Protein AF-A0A7S0KD54-F1 (afdb_monomer)

InterPro domains:
  IPR027417 P-loop containing nucleoside triphosphate hydrolase [G3DSA:3.40.50.300] (12-184)
  IPR027417 P-loop containing nucleoside triphosphate hydrolase [SSF52540] (40-184)

Radius of gyration: 51.42 Å; Cα contacts (8 Å, |Δi|>4): 110; chains: 1; bounding box: 99×52×124 Å

Organism: Micromonas pusilla (NCBI:txid38833)

Solvent-accessible surface area (backbone atoms only — not comparable to full-atom values): 10796 Å² total; per-residue (Å²): 134,86,78,78,85,78,74,83,56,61,66,65,69,54,58,78,68,64,80,83,82,59,85,89,54,58,65,76,77,76,63,56,93,43,74,69,56,44,55,51,50,51,50,55,50,50,53,52,50,51,52,52,48,51,53,51,65,72,55,63,74,67,72,63,56,58,58,52,48,53,58,48,53,52,53,49,50,56,50,51,52,54,48,53,54,49,52,49,53,52,49,53,52,49,55,54,47,52,53,52,50,51,52,51,49,54,54,49,48,54,52,49,52,54,49,49,71,44,31,26,56,45,30,18,65,75,50,38,39,97,91,40,77,76,18,24,48,41,50,68,42,68,75,32,88,88,49,56,89,82,40,60,75,49,66,36,53,24,54,72,89,51,73,85,46,58,57,87,79,48,54,73,69,56,44,51,54,54,53,52,26,72,76,105

Foldseek 3Di:
DDDDPPPPCPVVVVVVPPPDDCVPPPVLQVDDPDPVSNVVVVVVVVVVVVVVVVVVVVPPDPPVVVVVVVVVVVVVVVVVVVVVVVVVVVVVVVVVVVVVQVVVLVVVVVVVVVLQVQLQVLQQVLQADPVQNRFKGKGWDAPDPVRSVVGDIAIWIGGSVGDTDGLVPDDPVVNVSSVVSSVD

pLDDT: mean 83.43, std 13.92, range [37.53, 97.94]

Mean predicted aligned error: 14.93 Å

Sequence (184 aa):
MEVDAETTGGWRAAAFRVKLDYENLPDRLKNAPRPSDRERLDHELRDAVEEKAADLARLEPNMKAIEQYEGLKEKEAEQVEALEDSRRRTKEAAEAFDAIMQERESTFMAAFEHISGAIDRVYKELTSSRIHPMGGTAYLNLEDTQEPYNSGVRFSAMPPTKRFRDMDQLSGGEKTMAALALIF

Structure (mmCIF, N/CA/C/O backbone):
data_AF-A0A7S0KD54-F1
#
_entry.id   AF-A0A7S0KD54-F1
#
loop_
_atom_site.group_PDB
_atom_site.id
_atom_site.type_symbol
_atom_site.label_atom_id
_atom_site.label_alt_id
_atom_site.label_comp_id
_atom_site.label_asym_id
_atom_site.label_entity_id
_atom_site.label_seq_id
_atom_site.pdbx_PDB_ins_code
_atom_site.Cartn_x
_atom_site.Cartn_y
_atom_site.Cartn_z
_atom_site.occupancy
_atom_site.B_iso_or_equiv
_atom_site.auth_seq_id
_atom_site.auth_comp_id
_atom_site.auth_asym_id
_atom_site.auth_atom_id
_atom_site.pdbx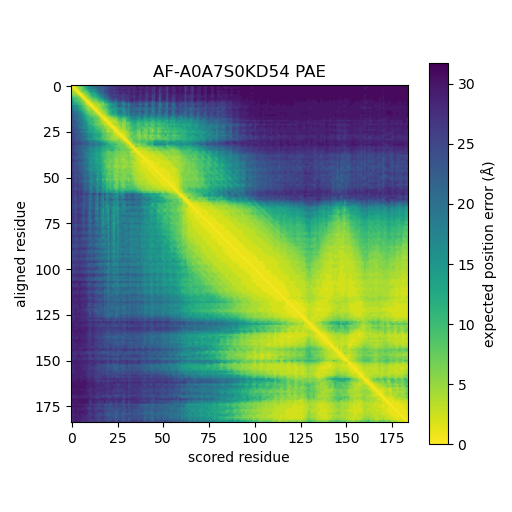_PDB_model_num
ATOM 1 N N . MET A 1 1 ? -52.066 36.479 57.900 1.00 40.34 1 MET A N 1
ATOM 2 C CA . MET A 1 1 ? -52.701 35.221 57.473 1.00 40.34 1 MET A CA 1
ATOM 3 C C . MET A 1 1 ? -52.874 34.413 58.743 1.00 40.34 1 MET A C 1
ATOM 5 O O . MET A 1 1 ? -51.915 33.817 59.214 1.00 40.34 1 MET A O 1
ATOM 9 N N . GLU A 1 2 ? -54.020 34.602 59.396 1.00 37.62 2 GLU A N 1
ATOM 10 C CA . GLU A 1 2 ? -54.401 33.861 60.601 1.00 37.62 2 GLU A CA 1
ATOM 11 C C . GLU A 1 2 ? -54.535 32.388 60.226 1.00 37.62 2 GLU A C 1
ATOM 13 O O . GLU A 1 2 ? -55.143 32.057 59.210 1.00 37.62 2 GLU A O 1
ATOM 18 N N . VAL A 1 3 ? -53.881 31.521 60.992 1.00 39.75 3 VAL A N 1
ATOM 19 C CA . VAL A 1 3 ? -53.948 30.077 60.786 1.00 39.75 3 VAL A CA 1
ATOM 20 C C . VAL A 1 3 ? -55.017 29.566 61.741 1.00 39.75 3 VAL A C 1
ATOM 22 O O . VAL A 1 3 ? -54.797 29.525 62.951 1.00 39.75 3 VAL A O 1
ATOM 25 N N . ASP A 1 4 ? -56.190 29.259 61.190 1.00 37.53 4 ASP A N 1
ATOM 26 C CA . ASP A 1 4 ? -57.347 28.742 61.916 1.00 37.53 4 ASP A CA 1
ATOM 27 C C . ASP A 1 4 ? -56.988 27.497 62.739 1.00 37.53 4 ASP A C 1
ATOM 29 O O . ASP A 1 4 ? -56.511 26.481 62.226 1.00 37.53 4 ASP A O 1
ATOM 33 N N . ALA A 1 5 ? -57.262 27.574 64.040 1.00 44.72 5 ALA A N 1
ATOM 34 C CA . ALA A 1 5 ? -56.961 26.549 65.035 1.00 44.72 5 ALA A CA 1
ATOM 35 C C . ALA A 1 5 ? -57.955 25.361 65.048 1.00 44.72 5 ALA A C 1
ATOM 37 O O . ALA A 1 5 ? -57.900 24.528 65.953 1.00 44.72 5 ALA A O 1
ATOM 38 N N . GLU A 1 6 ? -58.851 25.236 64.061 1.00 46.75 6 GLU A N 1
ATOM 39 C CA . GLU A 1 6 ? -59.958 24.258 64.081 1.00 46.75 6 GLU A CA 1
ATOM 40 C C . GLU A 1 6 ? -59.697 22.927 63.345 1.00 46.75 6 GLU A C 1
ATOM 42 O O . GLU A 1 6 ? -60.495 21.996 63.436 1.00 46.75 6 GLU A O 1
ATOM 47 N N . THR A 1 7 ? -58.563 22.747 62.663 1.00 45.59 7 THR A N 1
ATOM 48 C CA . THR A 1 7 ? -58.299 21.515 61.880 1.00 45.59 7 THR A CA 1
ATOM 49 C C . THR A 1 7 ? -57.660 20.361 62.666 1.00 45.59 7 THR A C 1
ATOM 51 O O . THR A 1 7 ? -57.445 19.275 62.125 1.00 45.59 7 THR A O 1
ATOM 54 N N . THR A 1 8 ? -57.402 20.518 63.966 1.00 45.69 8 THR A N 1
ATOM 55 C CA . THR A 1 8 ? -56.656 19.521 64.762 1.00 45.69 8 THR A CA 1
ATOM 56 C C . THR A 1 8 ? -57.475 18.305 65.235 1.00 45.69 8 THR A C 1
ATOM 58 O O . THR A 1 8 ? -56.893 17.363 65.779 1.00 45.69 8 THR A O 1
ATOM 61 N N . GLY A 1 9 ? -58.795 18.257 64.996 1.00 50.09 9 GLY A N 1
ATOM 62 C CA . GLY A 1 9 ? -59.684 17.187 65.491 1.00 50.09 9 GLY A CA 1
ATOM 63 C C . GLY A 1 9 ? -60.121 16.105 64.486 1.00 50.09 9 GLY A C 1
ATOM 64 O O . GLY A 1 9 ? -60.547 15.027 64.903 1.00 50.09 9 GLY A O 1
ATOM 65 N N . GLY A 1 10 ? -60.019 16.346 63.172 1.00 52.25 10 GLY A N 1
ATOM 66 C CA . GLY A 1 10 ? -60.649 15.493 62.146 1.00 52.25 10 GLY A CA 1
ATOM 67 C C . GLY A 1 10 ? -60.031 14.097 61.987 1.00 52.25 10 GLY A C 1
ATOM 68 O O . GLY A 1 10 ? -60.745 13.106 61.822 1.00 52.25 10 GLY A O 1
ATOM 69 N N . TRP A 1 11 ? -58.707 13.985 62.112 1.00 52.22 11 TRP A N 1
ATOM 70 C CA . TRP A 1 11 ? -58.000 12.704 61.986 1.00 52.22 11 TRP A CA 1
ATOM 71 C C . TRP A 1 11 ? -58.298 11.750 63.155 1.00 52.22 11 TRP A C 1
ATOM 73 O O . TRP A 1 11 ? -58.322 10.534 62.968 1.00 52.22 11 TRP A O 1
ATOM 83 N N . ARG A 1 12 ? -58.613 12.284 64.345 1.00 51.94 12 ARG A N 1
ATOM 84 C CA . ARG A 1 12 ? -59.005 11.477 65.513 1.00 51.94 12 ARG A CA 1
ATOM 85 C C . ARG A 1 12 ? -60.357 10.799 65.307 1.00 51.94 12 ARG A C 1
ATOM 87 O O . ARG A 1 12 ? -60.503 9.639 65.671 1.00 51.94 12 ARG A O 1
ATOM 94 N N . ALA A 1 13 ? -61.320 11.479 64.681 1.00 57.59 13 ALA A N 1
ATOM 95 C CA . ALA A 1 13 ? -62.631 10.904 64.368 1.00 57.59 13 ALA A CA 1
ATOM 96 C C . ALA A 1 13 ? -62.568 9.843 63.249 1.00 57.59 13 ALA A C 1
ATOM 98 O O . ALA A 1 13 ? -63.349 8.890 63.256 1.00 57.59 13 ALA A O 1
ATOM 99 N N . ALA A 1 14 ? -61.625 9.980 62.310 1.00 58.00 14 ALA A N 1
ATOM 100 C CA . ALA A 1 14 ? -61.395 9.009 61.238 1.00 58.00 14 ALA A CA 1
ATOM 101 C C . ALA A 1 14 ? -60.676 7.735 61.724 1.00 58.00 14 ALA A C 1
ATOM 103 O O . ALA A 1 14 ? -60.996 6.642 61.255 1.00 58.00 14 ALA A O 1
ATOM 104 N N . ALA A 1 15 ? -59.768 7.851 62.700 1.00 57.94 15 ALA A N 1
ATOM 105 C CA . ALA A 1 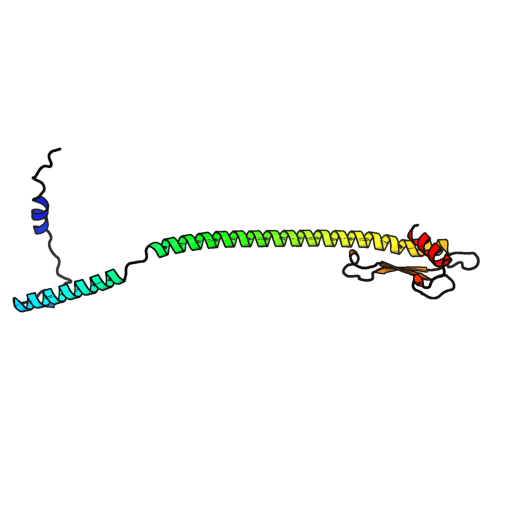15 ? -59.024 6.718 63.256 1.00 57.94 15 ALA A CA 1
ATOM 106 C C . ALA A 1 15 ? -59.935 5.629 63.860 1.00 57.94 15 ALA A C 1
ATOM 108 O O . ALA A 1 15 ? -59.651 4.443 63.724 1.00 57.94 15 ALA A O 1
ATOM 109 N N . PHE A 1 16 ? -61.078 6.008 64.445 1.00 56.88 16 PHE A N 1
ATOM 110 C CA . PHE A 1 16 ? -62.048 5.058 65.010 1.00 56.88 16 PHE A CA 1
ATOM 111 C C . PHE A 1 16 ? -62.876 4.284 63.964 1.00 56.88 16 PHE A C 1
ATOM 113 O O . PHE A 1 16 ? -63.600 3.363 64.337 1.00 56.88 16 PHE A O 1
ATOM 120 N N . ARG A 1 17 ? -62.795 4.620 62.664 1.00 59.88 17 ARG A N 1
ATOM 121 C CA . ARG A 1 17 ? -63.482 3.883 61.578 1.00 59.88 17 ARG A CA 1
ATOM 122 C C . ARG A 1 17 ? -62.601 2.863 60.859 1.00 59.88 17 ARG A C 1
ATOM 124 O O . ARG A 1 17 ? -63.098 2.161 59.980 1.00 59.88 17 ARG A O 1
ATOM 131 N N . VAL A 1 18 ? -61.320 2.760 61.207 1.00 68.44 18 VAL A N 1
ATOM 132 C CA . VAL A 1 18 ? -60.432 1.756 60.614 1.00 68.44 18 VAL A CA 1
ATOM 133 C C . VAL A 1 18 ? -60.760 0.400 61.234 1.00 68.44 18 VAL A C 1
ATOM 135 O O . VAL A 1 18 ? -60.402 0.114 62.375 1.00 68.44 18 VAL A O 1
ATOM 138 N N . LYS A 1 19 ? -61.480 -0.440 60.485 1.00 67.81 19 LYS A N 1
ATOM 139 C CA . LYS A 1 19 ? -61.713 -1.835 60.859 1.00 67.81 19 LYS A CA 1
ATOM 140 C C . LYS A 1 19 ? -60.420 -2.601 60.590 1.00 67.81 19 LYS A C 1
ATOM 142 O O . LYS A 1 19 ? -60.132 -2.950 59.451 1.00 67.81 19 LYS A O 1
ATOM 147 N N . LEU A 1 20 ? -59.616 -2.771 61.633 1.00 68.31 20 LEU A N 1
ATOM 148 C CA . LEU A 1 20 ? -58.362 -3.510 61.556 1.00 68.31 20 LEU A CA 1
ATOM 149 C C . LEU A 1 20 ? -58.681 -4.988 61.304 1.00 68.31 20 LEU A C 1
ATOM 151 O O . LEU A 1 20 ? -59.389 -5.621 62.089 1.00 68.31 20 LEU A O 1
ATOM 155 N N . ASP A 1 21 ? -58.212 -5.495 60.168 1.00 73.88 21 ASP A N 1
ATOM 156 C CA . ASP A 1 21 ? -58.333 -6.898 59.798 1.00 73.88 21 ASP A CA 1
ATOM 157 C C . ASP A 1 21 ? -57.163 -7.681 60.401 1.00 73.88 21 ASP A C 1
ATOM 159 O O . ASP A 1 21 ? -55.993 -7.391 60.144 1.00 73.88 21 ASP A O 1
ATOM 163 N N . TYR A 1 22 ? -57.495 -8.656 61.243 1.00 74.56 22 TYR A N 1
ATOM 164 C CA . TYR A 1 22 ? -56.534 -9.490 61.952 1.00 74.56 22 TYR A CA 1
ATOM 165 C C . TYR A 1 22 ? -56.524 -10.928 61.438 1.00 74.56 22 TYR A C 1
ATOM 167 O O . TYR A 1 22 ? -55.865 -11.763 62.051 1.00 74.56 22 TYR A O 1
ATOM 175 N N . GLU A 1 23 ? -57.229 -11.261 60.353 1.00 74.81 23 GLU A N 1
ATOM 176 C CA . GLU A 1 23 ? -57.351 -12.644 59.874 1.00 74.81 23 GLU A CA 1
ATOM 177 C C . GLU A 1 23 ? -55.980 -13.308 59.664 1.00 74.81 23 GLU A C 1
ATOM 179 O O . GLU A 1 23 ? -55.759 -14.414 60.162 1.00 74.81 23 GLU A O 1
ATOM 184 N N . ASN A 1 24 ? -55.010 -12.576 59.108 1.00 76.19 24 ASN A N 1
ATOM 185 C CA . ASN A 1 24 ? -53.638 -13.048 58.867 1.00 76.19 24 ASN A CA 1
ATOM 186 C C . ASN A 1 24 ? -52.674 -12.933 60.062 1.00 76.19 24 ASN A C 1
ATOM 188 O O . ASN A 1 24 ? -51.497 -13.277 59.938 1.00 76.19 24 ASN A O 1
ATOM 192 N N . LEU A 1 25 ? -53.125 -12.453 61.223 1.00 76.50 25 LEU A N 1
ATOM 193 C CA . LEU A 1 25 ? -52.265 -12.367 62.401 1.00 76.50 25 LEU A CA 1
ATOM 194 C C . LEU A 1 25 ? -52.096 -13.768 63.035 1.00 76.50 25 LEU A C 1
ATOM 196 O O . LEU A 1 25 ? -53.095 -14.462 63.241 1.00 76.50 25 LEU A O 1
ATOM 200 N N . PRO A 1 26 ? -50.873 -14.210 63.377 1.00 77.56 26 PRO A N 1
ATOM 201 C CA . PRO A 1 26 ? -50.657 -15.508 64.017 1.00 77.56 26 PRO A CA 1
ATOM 202 C C . PRO A 1 26 ? -51.450 -15.663 65.325 1.00 77.56 26 PRO A C 1
ATOM 204 O O . PRO A 1 26 ? -51.504 -14.734 66.129 1.00 77.56 26 PRO A O 1
ATOM 207 N N . ASP A 1 27 ? -52.000 -16.851 65.595 1.00 70.31 27 ASP A N 1
ATOM 208 C CA . ASP A 1 27 ? -52.893 -17.090 66.748 1.00 70.31 27 ASP A CA 1
ATOM 209 C C . ASP A 1 27 ? -52.259 -16.762 68.110 1.00 70.31 27 ASP A C 1
ATOM 211 O O . ASP A 1 27 ? -52.946 -16.321 69.033 1.00 70.31 27 ASP A O 1
ATOM 215 N N . ARG A 1 28 ? -50.929 -16.880 68.211 1.00 69.75 28 ARG A N 1
ATOM 216 C CA . ARG A 1 28 ? -50.125 -16.464 69.375 1.00 69.75 28 ARG A CA 1
ATOM 217 C C . ARG A 1 28 ? -50.227 -14.968 69.710 1.00 69.75 28 ARG A C 1
ATOM 219 O O . ARG A 1 28 ? -50.076 -14.594 70.865 1.00 69.75 28 ARG A O 1
ATOM 226 N N . LEU A 1 29 ? -50.476 -14.124 68.709 1.00 67.44 29 LEU A N 1
ATOM 227 C CA . LEU A 1 29 ? -50.605 -12.667 68.831 1.00 67.44 29 LEU A CA 1
ATOM 228 C C . LEU A 1 29 ? -52.064 -12.244 69.052 1.00 67.44 29 LEU A C 1
ATOM 230 O O . LEU A 1 29 ? -52.319 -11.199 69.644 1.00 67.44 29 LEU A O 1
ATOM 234 N N . LYS A 1 30 ? -53.022 -13.073 68.616 1.00 70.12 30 LYS A N 1
ATOM 235 C CA . LYS A 1 30 ? -54.462 -12.884 68.855 1.00 70.12 30 LYS A CA 1
ATOM 236 C C . LYS A 1 30 ? -54.865 -13.261 70.285 1.00 70.12 30 LYS A C 1
ATOM 238 O O . LYS A 1 30 ? -55.721 -12.612 70.879 1.00 70.12 30 LYS A O 1
ATOM 243 N N . ASN A 1 31 ? -54.228 -14.290 70.847 1.00 68.00 31 ASN A N 1
ATOM 244 C CA . ASN A 1 31 ? -54.610 -14.903 72.118 1.00 68.00 31 ASN A CA 1
ATOM 245 C C . ASN A 1 31 ? -53.498 -14.761 73.174 1.00 68.00 31 ASN A C 1
ATOM 247 O O . ASN A 1 31 ? -52.845 -15.739 73.530 1.00 68.00 31 ASN A O 1
ATOM 251 N N . ALA A 1 32 ? -53.297 -13.546 73.697 1.00 61.69 32 ALA A N 1
ATOM 252 C CA . ALA A 1 32 ? -52.414 -13.280 74.840 1.00 61.69 32 ALA A CA 1
ATOM 253 C C . ALA A 1 32 ? -53.252 -13.038 76.122 1.00 61.69 32 ALA A C 1
ATOM 255 O O . ALA A 1 32 ? -53.750 -11.921 76.334 1.00 61.69 32 ALA A O 1
ATOM 256 N N . PRO A 1 33 ? -53.461 -14.071 76.966 1.00 60.69 33 PRO A N 1
ATOM 257 C CA . PRO A 1 33 ? -54.448 -14.035 78.047 1.00 60.69 33 PRO A CA 1
ATOM 258 C C . PRO A 1 33 ? -53.996 -13.273 79.303 1.00 60.69 33 PRO A C 1
ATOM 260 O O . PRO A 1 33 ? -54.852 -12.848 80.076 1.00 60.69 33 PRO A O 1
ATOM 263 N N . ARG A 1 34 ? -52.688 -13.072 79.529 1.00 70.56 34 ARG A N 1
ATOM 264 C CA . ARG A 1 34 ? -52.162 -12.384 80.725 1.00 70.56 34 ARG A CA 1
ATOM 265 C C . ARG A 1 34 ? -51.430 -11.082 80.373 1.00 70.56 34 ARG A C 1
ATOM 267 O O . ARG A 1 34 ? -50.775 -11.034 79.333 1.00 70.56 34 ARG A O 1
ATOM 274 N N . PRO A 1 35 ? -51.479 -10.047 81.238 1.00 71.50 35 PRO A N 1
ATOM 275 C CA . PRO A 1 35 ? -50.769 -8.782 81.015 1.00 71.50 35 PRO A CA 1
ATOM 276 C C . PRO A 1 35 ? -49.258 -8.952 80.795 1.00 71.50 35 PRO A C 1
ATOM 278 O O . PRO A 1 35 ? -48.707 -8.340 79.889 1.00 71.50 35 PRO A O 1
ATOM 281 N N . SER A 1 36 ? -48.618 -9.859 81.540 1.00 71.50 36 SER A N 1
ATOM 282 C CA . SER A 1 36 ? -47.190 -10.188 81.404 1.00 71.50 36 SER A CA 1
ATOM 283 C C . SER A 1 36 ? -46.834 -10.826 80.057 1.00 71.50 36 SER A C 1
ATOM 285 O O . SER A 1 36 ? -45.756 -10.595 79.520 1.00 71.50 36 SER A O 1
ATOM 287 N N . ASP A 1 37 ? -47.745 -11.629 79.495 1.00 73.38 37 ASP A N 1
ATOM 288 C CA . ASP A 1 37 ? -47.536 -12.300 78.208 1.00 73.38 37 ASP A CA 1
ATOM 289 C C . ASP A 1 37 ? -47.621 -11.287 77.052 1.00 73.38 37 ASP A C 1
ATOM 291 O O . ASP A 1 37 ? -46.915 -11.435 76.058 1.00 73.38 37 ASP A O 1
ATOM 295 N N . ARG A 1 38 ? -48.432 -10.226 77.203 1.00 74.69 38 ARG A N 1
ATOM 296 C CA . ARG A 1 38 ? -48.517 -9.107 76.246 1.00 74.69 38 ARG A CA 1
ATOM 297 C C . ARG A 1 38 ? -47.265 -8.242 76.265 1.00 74.69 38 ARG A C 1
ATOM 299 O O . ARG A 1 38 ? -46.791 -7.855 75.207 1.00 74.69 38 ARG A O 1
ATOM 306 N N . GLU A 1 39 ? -46.735 -7.967 77.451 1.00 79.06 39 GLU A N 1
ATOM 307 C CA . GLU A 1 39 ? -45.535 -7.148 77.634 1.00 79.06 39 GLU A CA 1
ATOM 308 C C . GLU A 1 39 ? -44.289 -7.836 77.055 1.00 79.06 39 GLU A C 1
ATOM 310 O O . GLU A 1 39 ? -43.479 -7.202 76.383 1.00 79.06 39 GLU A O 1
ATOM 315 N N . ARG A 1 40 ? -44.189 -9.165 77.204 1.00 80.88 40 ARG A N 1
ATOM 316 C CA . ARG A 1 40 ? -43.133 -9.961 76.562 1.00 80.88 40 ARG A CA 1
ATOM 317 C C . ARG A 1 40 ? -43.257 -9.975 75.036 1.00 80.88 40 ARG A C 1
ATOM 319 O O . ARG A 1 40 ? -42.259 -9.806 74.348 1.00 80.88 40 ARG A O 1
ATOM 326 N N . LEU A 1 41 ? -44.473 -10.147 74.511 1.00 82.25 41 LEU A N 1
ATOM 327 C CA . LEU A 1 41 ? -44.725 -10.128 73.066 1.00 82.25 41 LEU A CA 1
ATOM 328 C C . LEU A 1 41 ? -44.410 -8.760 72.444 1.00 82.25 41 LEU A C 1
ATOM 330 O O . LEU A 1 41 ? -43.877 -8.692 71.343 1.00 82.25 41 LEU A O 1
ATOM 334 N N . ASP A 1 42 ? -44.750 -7.679 73.146 1.00 83.06 42 ASP A N 1
ATOM 335 C CA . ASP A 1 42 ? -44.443 -6.310 72.729 1.00 83.06 42 ASP A CA 1
ATOM 336 C C . ASP A 1 42 ? -42.928 -6.080 72.671 1.00 83.06 42 ASP A C 1
ATOM 338 O O . ASP A 1 42 ? -42.435 -5.529 71.690 1.00 83.06 42 ASP A O 1
ATOM 342 N N . HIS A 1 43 ? -42.177 -6.581 73.657 1.00 85.81 43 HIS A N 1
ATOM 343 C CA . HIS A 1 43 ? -40.714 -6.537 73.636 1.00 85.81 43 HIS A CA 1
ATOM 344 C C . HIS A 1 43 ? -40.131 -7.327 72.454 1.00 85.81 43 HIS A C 1
ATOM 346 O O . HIS A 1 43 ? -39.340 -6.786 71.692 1.00 85.81 43 HIS A O 1
ATOM 352 N N . GLU A 1 44 ? -40.580 -8.568 72.236 1.00 86.94 44 GLU A N 1
ATOM 353 C CA . GLU A 1 44 ? -40.129 -9.407 71.112 1.00 86.94 44 GLU A CA 1
ATOM 354 C C . GLU A 1 44 ? -40.401 -8.754 69.745 1.00 86.94 44 GLU A C 1
ATOM 356 O O . GLU A 1 44 ? -39.577 -8.828 68.834 1.00 86.94 44 GLU A O 1
ATOM 361 N N . LEU A 1 45 ? -41.561 -8.109 69.580 1.00 86.62 45 LEU A N 1
ATOM 362 C CA . LEU A 1 45 ? -41.904 -7.406 68.343 1.00 86.62 45 LEU A CA 1
ATOM 363 C C . LEU A 1 45 ? -41.071 -6.141 68.152 1.00 86.62 45 LEU A C 1
ATOM 365 O O . LEU A 1 45 ? -40.679 -5.852 67.023 1.00 86.62 45 LEU A O 1
ATOM 369 N N . ARG A 1 46 ? -40.798 -5.392 69.224 1.00 88.00 46 ARG A N 1
ATOM 370 C CA . ARG A 1 46 ? -39.926 -4.213 69.165 1.00 88.00 46 ARG A CA 1
ATOM 371 C C . ARG A 1 46 ? -38.504 -4.602 68.787 1.00 88.00 46 ARG A C 1
ATOM 373 O O . ARG A 1 46 ? -37.966 -3.994 67.869 1.00 88.00 46 ARG A O 1
ATOM 380 N N . ASP A 1 47 ? -37.967 -5.655 69.396 1.00 91.31 47 ASP A N 1
ATOM 381 C CA . ASP A 1 47 ? -36.639 -6.180 69.069 1.00 91.31 47 ASP A CA 1
ATOM 382 C C . ASP A 1 47 ? -36.571 -6.624 67.600 1.00 91.31 47 ASP A C 1
ATOM 384 O O . ASP A 1 47 ? -35.638 -6.276 66.882 1.00 91.31 47 ASP A O 1
ATOM 388 N N . ALA A 1 48 ? -37.594 -7.335 67.110 1.00 89.31 48 ALA A N 1
ATOM 389 C CA . ALA A 1 48 ? -37.655 -7.766 65.713 1.00 89.31 48 ALA A CA 1
ATOM 390 C C . ALA A 1 48 ? -37.778 -6.587 64.731 1.00 89.31 48 ALA A C 1
ATOM 392 O O . ALA A 1 48 ? -37.218 -6.627 63.634 1.00 89.31 48 ALA A O 1
ATOM 393 N N . VAL A 1 49 ? -38.513 -5.534 65.099 1.00 91.06 49 VAL A N 1
ATOM 394 C CA . VAL A 1 49 ? -38.606 -4.302 64.304 1.00 91.06 49 VAL A CA 1
ATOM 395 C C . VAL A 1 49 ? -37.264 -3.577 64.281 1.00 91.06 49 VAL A C 1
ATOM 397 O O . VAL A 1 49 ? -36.859 -3.108 63.221 1.00 91.06 49 VAL A O 1
ATOM 400 N N . GLU A 1 50 ? -36.561 -3.515 65.409 1.00 91.06 50 GLU A N 1
ATOM 401 C CA . GLU A 1 50 ? -35.246 -2.883 65.516 1.00 91.06 50 GLU A CA 1
ATOM 402 C C . GLU A 1 50 ? -34.178 -3.657 64.729 1.00 91.06 50 GLU A C 1
ATOM 404 O O . GLU A 1 50 ? -33.416 -3.055 63.975 1.00 91.06 50 GLU A O 1
ATOM 409 N N . GLU A 1 51 ? -34.195 -4.992 64.788 1.00 91.75 51 GLU A N 1
ATOM 410 C CA . GLU A 1 51 ? -33.344 -5.863 63.970 1.00 91.75 51 GLU A CA 1
ATOM 411 C C . GLU A 1 51 ? -33.597 -5.642 62.473 1.00 91.75 51 GLU A C 1
ATOM 413 O O . GLU A 1 51 ? -32.664 -5.423 61.700 1.00 91.75 51 GLU A O 1
ATOM 418 N N . LYS A 1 52 ? -34.865 -5.638 62.043 1.00 88.00 52 LYS A N 1
ATOM 419 C CA . LYS A 1 52 ? -35.214 -5.422 60.631 1.00 88.00 52 LYS A CA 1
ATOM 420 C C . LYS A 1 52 ? -34.901 -4.000 60.174 1.00 88.00 52 LYS A C 1
ATOM 422 O O . LYS A 1 52 ? -34.487 -3.820 59.032 1.00 88.00 52 LYS A O 1
ATOM 427 N N . ALA A 1 53 ? -35.055 -3.001 61.042 1.00 85.88 53 ALA A N 1
ATOM 428 C CA . ALA A 1 53 ? -34.649 -1.629 60.761 1.00 85.88 53 ALA A CA 1
ATOM 429 C C . ALA A 1 53 ? -33.123 -1.512 60.614 1.00 85.88 53 ALA A C 1
ATOM 431 O O . ALA A 1 53 ? -32.656 -0.827 59.706 1.00 85.88 53 ALA A O 1
ATOM 432 N N . ALA A 1 54 ? -32.349 -2.221 61.442 1.00 86.00 54 ALA A N 1
ATOM 433 C CA . ALA A 1 54 ? -30.895 -2.293 61.328 1.00 86.00 54 ALA A CA 1
ATOM 434 C C . ALA A 1 54 ? -30.449 -3.015 60.044 1.00 86.00 54 ALA A C 1
ATOM 436 O O . ALA A 1 54 ? -29.537 -2.543 59.362 1.00 86.00 54 ALA A O 1
ATOM 437 N N . ASP A 1 55 ? -31.122 -4.108 59.669 1.00 84.81 55 ASP A N 1
ATOM 438 C CA . ASP A 1 55 ? -30.896 -4.808 58.399 1.00 84.81 55 ASP A CA 1
ATOM 439 C C . ASP A 1 55 ? -31.157 -3.883 57.200 1.00 84.81 55 ASP A C 1
ATOM 441 O O . ASP A 1 55 ? -30.334 -3.807 56.289 1.00 84.81 55 ASP A O 1
ATOM 445 N N . LEU A 1 56 ? -32.271 -3.141 57.211 1.00 79.69 56 LEU A N 1
ATOM 446 C CA . LEU A 1 56 ? -32.628 -2.169 56.170 1.00 79.69 56 LEU A CA 1
ATOM 447 C C . LEU A 1 56 ? -31.645 -0.997 56.097 1.00 79.69 56 LEU A C 1
ATOM 449 O O . LEU A 1 56 ? -31.255 -0.610 54.999 1.00 79.69 56 LEU A O 1
ATOM 453 N N . ALA A 1 57 ? -31.212 -0.464 57.242 1.00 75.38 57 ALA A N 1
ATOM 454 C CA . ALA A 1 57 ? -30.206 0.595 57.302 1.00 75.38 57 ALA A CA 1
ATOM 455 C C . ALA A 1 57 ? -28.850 0.124 56.753 1.00 75.38 57 ALA A C 1
ATOM 457 O O . ALA A 1 57 ? -28.137 0.878 56.098 1.00 75.38 57 ALA A O 1
ATOM 458 N N . ARG A 1 58 ? -28.504 -1.151 56.964 1.00 76.75 58 ARG A N 1
ATOM 459 C CA . ARG A 1 58 ? -27.304 -1.771 56.390 1.00 76.75 58 ARG A CA 1
ATOM 460 C C . ARG A 1 58 ? -27.425 -2.018 54.881 1.00 76.75 58 ARG A C 1
ATOM 462 O O . ARG A 1 58 ? -26.408 -2.090 54.194 1.00 76.75 58 ARG A O 1
ATOM 469 N N . LEU A 1 59 ? -28.648 -2.165 54.378 1.00 74.00 59 LEU A N 1
ATOM 470 C CA . LEU A 1 59 ? -28.970 -2.423 52.976 1.00 74.00 59 LEU A CA 1
ATOM 471 C C . LEU A 1 59 ? -29.196 -1.154 52.148 1.00 74.00 59 LEU A C 1
ATOM 473 O O . LEU A 1 59 ? -29.695 -1.295 51.033 1.00 74.00 59 LEU A O 1
ATOM 477 N N . GLU A 1 60 ? -28.833 0.038 52.653 1.00 67.69 60 GLU A N 1
ATOM 478 C CA . GLU A 1 60 ? -28.962 1.316 51.935 1.00 67.69 60 GLU A CA 1
ATOM 479 C C . GLU A 1 60 ? -28.613 1.145 50.444 1.00 67.69 60 GLU A C 1
ATOM 481 O O . GLU A 1 60 ? -27.441 0.954 50.092 1.00 67.69 60 GLU A O 1
ATOM 486 N N . PRO A 1 61 ? -29.622 1.152 49.547 1.00 68.56 61 PRO A N 1
ATOM 487 C CA . PRO A 1 61 ? -29.383 0.926 48.136 1.00 68.56 61 PRO A CA 1
ATOM 488 C C . PRO A 1 61 ? -28.462 2.025 47.622 1.00 68.56 61 PRO A C 1
ATOM 490 O O . PRO A 1 61 ? -28.751 3.212 47.784 1.00 68.56 61 PRO A O 1
ATOM 493 N N . ASN A 1 62 ? -27.349 1.649 46.991 1.00 73.31 62 ASN A N 1
ATOM 494 C CA . ASN A 1 62 ? -26.461 2.624 46.373 1.00 73.31 62 ASN A CA 1
ATOM 495 C C . ASN A 1 62 ? -27.134 3.190 45.115 1.00 73.31 62 ASN A C 1
ATOM 497 O O . ASN A 1 62 ? -26.887 2.734 44.001 1.00 73.31 62 ASN A O 1
ATOM 501 N N . MET A 1 63 ? -27.986 4.197 45.297 1.00 72.25 63 MET A N 1
ATOM 502 C CA . MET A 1 63 ? -28.727 4.865 44.224 1.00 72.25 63 MET A CA 1
ATOM 503 C C . MET A 1 63 ? -27.801 5.460 43.148 1.00 72.25 63 MET A C 1
ATOM 505 O O . MET A 1 63 ? -28.205 5.591 41.999 1.00 72.25 63 MET A O 1
ATOM 509 N N . LYS A 1 64 ? -26.530 5.736 43.484 1.00 78.31 64 LYS A N 1
ATOM 510 C CA . LYS A 1 64 ? -25.513 6.226 42.538 1.00 78.31 64 LYS A CA 1
ATOM 511 C C . LYS A 1 64 ? -24.957 5.134 41.624 1.00 78.31 64 LYS A C 1
ATOM 513 O O . LYS A 1 64 ? -24.334 5.455 40.620 1.00 78.31 64 LYS A O 1
ATOM 518 N N . ALA A 1 65 ? -25.148 3.855 41.952 1.00 82.31 65 ALA A N 1
ATOM 519 C CA . ALA A 1 65 ? -24.648 2.751 41.134 1.00 82.31 65 ALA A CA 1
ATOM 520 C C . ALA A 1 65 ? -25.340 2.694 39.763 1.00 82.31 65 ALA A C 1
ATOM 522 O O . ALA A 1 65 ? -24.702 2.355 38.770 1.00 82.31 65 ALA A O 1
ATOM 523 N N . ILE A 1 66 ? -26.623 3.064 39.704 1.00 85.19 66 ILE A N 1
ATOM 524 C CA . ILE A 1 66 ? -27.397 3.102 38.457 1.00 85.19 66 ILE A CA 1
ATOM 525 C C . ILE A 1 66 ? -26.891 4.241 37.564 1.00 85.19 66 ILE A C 1
ATOM 527 O O . ILE A 1 66 ? -26.532 3.994 36.418 1.00 85.19 66 ILE A O 1
ATOM 531 N N . GLU A 1 67 ? -26.755 5.451 38.112 1.00 85.94 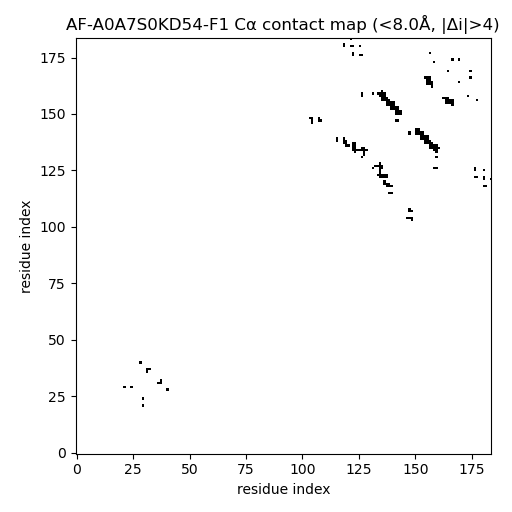67 GLU A N 1
ATOM 532 C CA . GLU A 1 67 ? -26.215 6.611 37.383 1.00 85.94 67 GLU A CA 1
ATOM 533 C C . GLU A 1 67 ? -24.781 6.359 36.883 1.00 85.94 67 GLU A C 1
ATOM 535 O O . GLU A 1 67 ? -24.431 6.691 35.751 1.00 85.94 67 GLU A O 1
ATOM 540 N N . GLN A 1 68 ? -23.937 5.724 37.707 1.00 87.56 68 GLN A N 1
ATOM 541 C CA . GLN A 1 68 ? -22.575 5.346 37.317 1.00 87.56 68 GLN A CA 1
ATOM 542 C C . GLN A 1 68 ? -22.558 4.319 36.184 1.00 87.56 68 GLN A C 1
ATOM 544 O O . GLN A 1 68 ? -21.717 4.415 35.290 1.00 87.56 68 GLN A O 1
ATOM 549 N N . TYR A 1 69 ? -23.467 3.343 36.217 1.00 90.44 69 TYR A N 1
ATOM 550 C CA . TYR A 1 69 ? -23.595 2.347 35.161 1.00 90.44 69 TYR A CA 1
ATOM 551 C C . TYR A 1 69 ? -24.055 2.978 33.844 1.00 90.44 69 TYR A C 1
ATOM 553 O O . TYR A 1 69 ? -23.474 2.693 32.799 1.00 90.44 69 TYR A O 1
ATOM 561 N N . GLU A 1 70 ? -25.046 3.870 33.886 1.00 91.06 70 GLU A N 1
ATOM 562 C CA . GLU A 1 70 ? -25.517 4.590 32.700 1.00 91.06 70 GLU A CA 1
ATOM 563 C C . GLU A 1 70 ? -24.405 5.445 32.081 1.00 91.06 70 GLU A C 1
ATOM 565 O O . GLU A 1 70 ? -24.154 5.338 30.881 1.00 91.06 70 GLU A O 1
ATOM 570 N N . GLY A 1 71 ? -23.658 6.195 32.898 1.00 92.56 71 GLY A N 1
ATOM 571 C CA . GLY A 1 71 ? -22.524 6.984 32.413 1.00 92.56 71 GLY A CA 1
ATOM 572 C C . GLY A 1 71 ? -21.361 6.135 31.883 1.00 92.56 71 GLY A C 1
ATOM 573 O O . GLY A 1 71 ? -20.642 6.561 30.980 1.00 92.56 71 GLY A O 1
ATOM 574 N N . LEU A 1 72 ? -21.152 4.927 32.418 1.00 94.44 72 LEU A N 1
ATOM 575 C CA . LEU A 1 72 ? -20.164 3.992 31.873 1.00 94.44 72 LEU A CA 1
ATOM 576 C C . LEU A 1 72 ? -20.616 3.434 30.521 1.00 94.44 72 LEU A C 1
ATOM 578 O O . LEU A 1 72 ? -19.808 3.355 29.601 1.00 94.44 72 LEU A O 1
ATOM 582 N N . LYS A 1 73 ? -21.901 3.094 30.395 1.00 95.88 73 LYS A N 1
ATOM 583 C CA . LYS A 1 73 ? -22.497 2.574 29.163 1.00 95.88 73 LYS A CA 1
ATOM 584 C C . LYS A 1 73 ? -22.452 3.596 28.025 1.00 95.88 73 LYS A C 1
ATOM 586 O O . LYS A 1 73 ? -22.183 3.223 26.888 1.00 95.88 73 LYS A O 1
ATOM 591 N N . GLU A 1 74 ? -22.694 4.871 28.319 1.00 95.75 74 GLU A N 1
ATOM 592 C CA . GLU A 1 74 ? -22.571 5.952 27.332 1.00 95.75 74 GLU A CA 1
ATOM 593 C C . GLU A 1 74 ? -21.127 6.083 26.830 1.00 95.75 74 GLU A C 1
ATOM 595 O O . GLU A 1 74 ? -20.884 6.045 25.626 1.00 95.75 74 GLU A O 1
ATOM 600 N N . LYS A 1 75 ? -20.150 6.100 27.745 1.00 95.75 75 LYS A N 1
ATOM 601 C CA . LYS A 1 75 ? -18.723 6.117 27.382 1.00 95.75 75 LYS A CA 1
ATOM 602 C C . LYS A 1 75 ? -18.295 4.887 26.590 1.00 95.75 75 LYS A C 1
ATOM 604 O O . LYS A 1 75 ? -17.459 4.996 25.698 1.00 95.75 75 LYS A O 1
ATOM 609 N N . GLU A 1 76 ? -18.823 3.714 26.928 1.00 96.56 76 GLU A N 1
ATOM 610 C CA . GLU A 1 76 ? -18.568 2.489 26.172 1.00 96.56 76 GLU A CA 1
ATOM 611 C C . GLU A 1 76 ? -19.087 2.625 24.737 1.00 96.56 76 GLU A C 1
ATOM 613 O O . GLU A 1 76 ? -18.352 2.323 23.799 1.00 96.56 76 GLU A O 1
ATOM 618 N N . ALA A 1 77 ? -20.304 3.146 24.556 1.00 96.56 77 ALA A N 1
ATOM 619 C CA . ALA A 1 77 ? -20.876 3.383 23.234 1.00 96.56 77 ALA A CA 1
ATOM 620 C C . ALA A 1 77 ? -20.029 4.366 22.406 1.00 96.56 77 ALA A C 1
ATOM 622 O O . ALA A 1 77 ? -19.686 4.051 21.267 1.00 96.56 77 ALA A O 1
ATOM 623 N N . GLU A 1 78 ? -19.610 5.492 22.994 1.00 96.69 78 GLU A N 1
ATOM 624 C CA . GLU A 1 78 ? -18.715 6.460 22.339 1.00 96.69 78 GLU A CA 1
ATOM 625 C C . GLU A 1 78 ? -17.380 5.822 21.919 1.00 96.69 78 GLU A C 1
ATOM 627 O O . GLU A 1 78 ? -16.873 6.063 20.821 1.00 96.69 78 GLU A O 1
ATOM 632 N N . GLN A 1 79 ? -16.789 4.984 22.779 1.00 96.75 79 GLN A N 1
ATOM 633 C CA . GLN A 1 79 ? -15.528 4.311 22.463 1.00 96.75 79 GLN A CA 1
ATOM 634 C C . GLN A 1 79 ? -15.677 3.253 21.372 1.00 96.75 79 GLN A C 1
ATOM 636 O O . GLN A 1 79 ? -14.776 3.109 20.542 1.00 96.75 79 GLN A O 1
ATOM 641 N N . VAL A 1 80 ? -16.791 2.519 21.358 1.00 97.31 80 VAL A N 1
ATOM 642 C CA . VAL A 1 80 ? -17.091 1.545 20.305 1.00 97.31 80 VAL A CA 1
ATOM 643 C C . VAL A 1 80 ? -17.253 2.255 18.964 1.00 97.31 80 VAL A C 1
ATOM 645 O O . VAL A 1 80 ? -16.607 1.852 17.999 1.00 97.31 80 VAL A O 1
ATOM 648 N N . GLU A 1 81 ? -18.015 3.347 18.914 1.00 97.44 81 GLU A N 1
ATOM 649 C CA . GLU A 1 81 ? -18.187 4.146 17.696 1.00 97.44 81 GLU A CA 1
ATOM 650 C C . GLU A 1 81 ? -16.843 4.694 17.189 1.00 97.44 81 GLU A C 1
ATOM 652 O O . GLU A 1 81 ? -16.476 4.499 16.028 1.00 97.44 81 GLU A O 1
ATOM 657 N N . ALA A 1 82 ? -16.030 5.278 18.076 1.00 97.00 82 ALA A N 1
ATOM 658 C CA . ALA A 1 82 ? -14.703 5.775 17.717 1.00 97.00 82 ALA A CA 1
ATOM 659 C C . ALA A 1 82 ? -13.769 4.663 17.195 1.00 97.00 82 ALA A C 1
ATOM 661 O O . ALA A 1 82 ? -12.960 4.889 16.284 1.00 97.00 82 ALA A O 1
ATOM 662 N N . LEU A 1 83 ? -13.868 3.453 17.756 1.00 97.62 83 LEU A N 1
ATOM 663 C CA . LEU A 1 83 ? -13.105 2.289 17.309 1.00 97.62 83 LEU A CA 1
ATOM 664 C C . LEU A 1 83 ? -13.561 1.817 15.925 1.00 97.62 83 LEU A C 1
ATOM 666 O O . LEU A 1 83 ? -12.715 1.505 15.082 1.00 97.62 83 LEU A O 1
ATOM 670 N N . GLU A 1 84 ? -14.867 1.759 15.678 1.00 97.38 84 GLU A N 1
ATOM 671 C CA . GLU A 1 84 ? -15.430 1.397 14.376 1.00 97.38 84 GLU A CA 1
ATOM 672 C C . GLU A 1 84 ? -15.028 2.400 13.292 1.00 97.38 84 GLU A C 1
ATOM 674 O O . GLU A 1 84 ? -14.577 2.002 12.215 1.00 97.38 84 GLU A O 1
ATOM 679 N N . ASP A 1 85 ? -15.067 3.693 13.604 1.00 97.62 85 ASP A N 1
ATOM 680 C CA . ASP A 1 85 ? -14.605 4.761 12.721 1.00 97.62 85 ASP A CA 1
ATOM 681 C C . ASP A 1 85 ? -13.108 4.682 12.422 1.00 97.62 85 ASP A C 1
ATOM 683 O O . ASP A 1 85 ? -12.670 4.943 11.298 1.00 97.62 85 ASP A O 1
ATOM 687 N N . SER A 1 86 ? -12.298 4.335 13.423 1.00 97.50 86 SER A N 1
ATOM 688 C CA . SER A 1 86 ? -10.864 4.108 13.238 1.00 97.50 86 SER A CA 1
ATOM 689 C C . SER A 1 86 ? -10.614 2.912 12.316 1.00 97.50 86 SER A C 1
ATOM 691 O O . SER A 1 86 ? -9.883 3.026 11.332 1.00 97.50 86 SER A O 1
ATOM 693 N N . ARG A 1 87 ? -11.302 1.788 12.559 1.00 97.19 87 ARG A N 1
ATOM 694 C CA . ARG A 1 87 ? -11.211 0.581 11.723 1.00 97.19 87 ARG A CA 1
ATOM 695 C C . ARG A 1 87 ? -11.623 0.847 10.281 1.00 97.19 87 ARG A C 1
ATOM 697 O O . ARG A 1 87 ? -10.939 0.385 9.369 1.00 97.19 87 ARG A O 1
ATOM 704 N N . ARG A 1 88 ? -12.707 1.601 10.070 1.00 97.69 88 ARG A N 1
ATOM 705 C CA . ARG A 1 88 ? -13.169 1.993 8.733 1.00 97.69 88 ARG A CA 1
ATOM 706 C C . ARG A 1 88 ? -12.100 2.800 8.002 1.00 97.69 88 ARG A C 1
ATOM 708 O O . ARG A 1 88 ? -11.715 2.419 6.903 1.00 97.69 88 ARG A O 1
ATOM 715 N N . ARG A 1 89 ? -11.541 3.828 8.647 1.00 97.69 89 ARG A N 1
ATOM 716 C CA . ARG A 1 89 ? -10.467 4.652 8.065 1.00 97.69 89 ARG A CA 1
ATOM 717 C C . ARG A 1 89 ? -9.213 3.848 7.737 1.00 97.69 89 ARG A C 1
ATOM 719 O O . ARG A 1 89 ? -8.625 4.048 6.680 1.00 97.69 89 ARG A O 1
ATOM 726 N N . THR A 1 90 ? -8.796 2.931 8.611 1.00 97.75 90 THR A N 1
ATOM 727 C CA . THR A 1 90 ? -7.650 2.052 8.329 1.00 97.75 90 THR A CA 1
ATOM 728 C C . THR A 1 90 ? -7.916 1.161 7.122 1.00 97.75 90 THR A C 1
ATOM 730 O O . THR A 1 90 ? -7.031 0.997 6.287 1.00 97.75 90 THR A O 1
ATOM 733 N N . LYS A 1 91 ? -9.129 0.612 7.010 1.00 97.94 91 LYS A N 1
ATOM 734 C CA . LYS A 1 91 ? -9.516 -0.223 5.874 1.00 97.94 91 LYS A CA 1
ATOM 735 C C . LYS A 1 91 ? -9.513 0.570 4.565 1.00 97.94 91 LYS A C 1
ATOM 737 O O . LYS A 1 91 ? -8.891 0.132 3.607 1.00 97.94 91 LYS A O 1
ATOM 742 N N . GLU A 1 92 ? -10.134 1.747 4.550 1.00 97.62 92 GLU A N 1
ATOM 743 C CA . GLU A 1 92 ? -10.153 2.640 3.382 1.00 97.62 92 GLU A CA 1
ATOM 744 C C . GLU A 1 92 ? -8.735 3.051 2.957 1.00 97.62 92 GLU A C 1
ATOM 746 O O . GLU A 1 92 ? -8.413 3.049 1.771 1.00 97.62 92 GLU A O 1
ATOM 751 N N . ALA A 1 93 ? -7.859 3.358 3.919 1.00 97.88 93 ALA A N 1
ATOM 752 C CA . ALA A 1 93 ? -6.468 3.695 3.636 1.00 97.88 93 ALA A CA 1
ATOM 753 C C . ALA A 1 93 ? -5.678 2.509 3.058 1.00 97.88 93 ALA A C 1
ATOM 755 O O . ALA A 1 93 ? -4.867 2.711 2.156 1.00 97.88 93 ALA A O 1
ATOM 756 N N . ALA A 1 94 ? -5.914 1.289 3.552 1.00 97.88 94 ALA A N 1
ATOM 757 C CA . ALA A 1 94 ? -5.291 0.081 3.017 1.00 97.88 94 ALA A CA 1
ATOM 758 C C . ALA A 1 94 ? -5.757 -0.201 1.580 1.00 97.88 94 ALA A C 1
ATOM 760 O O . ALA A 1 94 ? -4.929 -0.396 0.700 1.00 97.88 94 ALA A O 1
ATOM 761 N N . GLU A 1 95 ? -7.064 -0.117 1.316 1.00 97.88 95 GLU A N 1
ATOM 762 C CA . GLU A 1 95 ? -7.620 -0.296 -0.032 1.00 97.88 95 GLU A CA 1
ATOM 763 C C . GLU A 1 95 ? -7.083 0.755 -1.019 1.00 97.88 95 GLU A C 1
ATOM 765 O O . GLU A 1 95 ? -6.722 0.428 -2.150 1.00 97.88 95 GLU A O 1
ATOM 770 N N . ALA A 1 96 ? -6.976 2.017 -0.590 1.00 97.75 96 ALA A N 1
ATOM 771 C C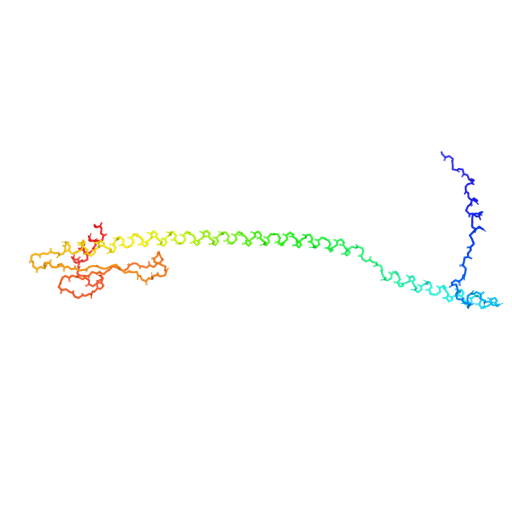A . ALA A 1 96 ? -6.393 3.079 -1.406 1.00 97.75 96 ALA A CA 1
ATOM 772 C C . ALA A 1 96 ? -4.896 2.852 -1.679 1.00 97.75 96 ALA A C 1
ATOM 774 O O . ALA A 1 96 ? -4.425 3.107 -2.789 1.00 97.75 96 ALA A O 1
ATOM 775 N N . PHE A 1 97 ? -4.146 2.368 -0.686 1.00 96.62 97 PHE A N 1
ATOM 776 C CA . PHE A 1 97 ? -2.736 2.024 -0.849 1.00 96.62 97 PHE A CA 1
ATOM 777 C C . PHE A 1 97 ? -2.549 0.885 -1.855 1.00 96.62 97 PHE A C 1
ATOM 779 O O . PHE A 1 97 ? -1.728 1.014 -2.763 1.00 96.62 97 PHE A O 1
ATOM 786 N N . ASP A 1 98 ? -3.345 -0.179 -1.746 1.00 95.75 98 ASP A N 1
ATOM 787 C CA . ASP A 1 98 ? -3.279 -1.331 -2.648 1.00 95.75 98 ASP A CA 1
ATOM 788 C C . ASP A 1 98 ? -3.605 -0.932 -4.095 1.00 95.75 98 ASP A C 1
ATOM 790 O O . ASP A 1 98 ? -2.925 -1.361 -5.028 1.00 95.75 98 ASP A O 1
ATOM 794 N N . ALA A 1 99 ? -4.591 -0.050 -4.295 1.00 96.38 99 ALA A N 1
ATOM 795 C CA . ALA A 1 99 ? -4.921 0.477 -5.618 1.00 96.38 99 ALA A CA 1
ATOM 796 C C . ALA A 1 99 ? -3.744 1.248 -6.245 1.00 96.38 99 ALA A C 1
ATOM 798 O O . ALA A 1 99 ? -3.388 1.010 -7.400 1.00 96.38 99 ALA A O 1
ATOM 799 N N . ILE A 1 100 ? -3.097 2.129 -5.473 1.00 96.06 100 ILE A N 1
ATOM 800 C CA . ILE A 1 100 ? -1.921 2.888 -5.932 1.00 96.06 100 ILE A CA 1
ATOM 801 C C . ILE A 1 100 ? -0.734 1.953 -6.193 1.00 96.06 100 ILE A C 1
ATOM 803 O O . ILE A 1 100 ? 0.005 2.144 -7.160 1.00 96.06 100 ILE A O 1
ATOM 807 N N . MET A 1 101 ? -0.535 0.942 -5.345 1.00 93.44 101 MET A N 1
ATOM 808 C CA . MET A 1 101 ? 0.527 -0.050 -5.506 1.00 93.44 101 MET A CA 1
ATOM 809 C C . MET A 1 101 ? 0.370 -0.810 -6.829 1.00 93.44 101 MET A C 1
ATOM 811 O O . MET A 1 101 ? 1.336 -0.894 -7.589 1.00 93.44 101 MET A O 1
ATOM 815 N N . GLN A 1 102 ? -0.844 -1.272 -7.143 1.00 93.69 102 GLN A N 1
ATOM 816 C CA . GLN A 1 102 ? -1.156 -1.955 -8.402 1.00 93.69 102 GLN A CA 1
ATOM 817 C C . GLN A 1 102 ? -0.986 -1.043 -9.621 1.00 93.69 102 GLN A C 1
ATOM 819 O O . GLN A 1 102 ? -0.405 -1.454 -10.625 1.00 93.69 102 GLN A O 1
ATOM 824 N N . GLU A 1 103 ? -1.453 0.206 -9.548 1.00 95.31 103 GLU A N 1
ATOM 825 C CA . GLU A 1 103 ? -1.282 1.172 -10.639 1.00 95.31 103 GLU A CA 1
ATOM 826 C C . GLU A 1 103 ? 0.203 1.459 -10.905 1.00 95.31 103 GLU A C 1
ATOM 828 O O . GLU A 1 103 ? 0.648 1.478 -12.059 1.00 95.31 103 GLU A O 1
ATOM 833 N N . ARG A 1 104 ? 0.994 1.624 -9.837 1.00 94.50 104 ARG A N 1
ATOM 834 C CA . ARG A 1 104 ? 2.444 1.816 -9.931 1.00 94.50 104 ARG A CA 1
ATOM 835 C C . ARG A 1 104 ? 3.124 0.610 -10.569 1.00 94.50 104 ARG A C 1
ATOM 837 O O . ARG A 1 104 ? 3.952 0.797 -11.459 1.00 94.50 104 ARG A O 1
ATOM 844 N N . GLU A 1 105 ? 2.789 -0.600 -10.127 1.00 93.31 105 GLU A N 1
ATOM 845 C CA . GLU A 1 105 ? 3.334 -1.841 -10.680 1.00 93.31 105 GLU A CA 1
ATOM 846 C C . GLU A 1 105 ? 2.996 -1.981 -12.165 1.00 93.31 105 GLU A C 1
ATOM 848 O O . GLU A 1 105 ? 3.897 -2.139 -12.987 1.00 93.31 105 GLU A O 1
ATOM 853 N N . SER A 1 106 ? 1.721 -1.822 -12.528 1.00 94.44 106 SER A N 1
ATOM 854 C CA . SER A 1 106 ? 1.262 -1.916 -13.914 1.00 94.44 106 SER A CA 1
ATOM 855 C C . SER A 1 106 ? 1.953 -0.893 -14.815 1.00 94.44 106 SER A C 1
ATOM 857 O O . SER A 1 106 ? 2.353 -1.227 -15.930 1.00 94.44 106 SER A O 1
ATOM 859 N N . THR A 1 107 ? 2.097 0.351 -14.355 1.00 95.12 107 THR A N 1
ATOM 860 C CA . THR A 1 107 ? 2.737 1.418 -15.139 1.00 95.12 107 THR A CA 1
ATOM 861 C C . THR A 1 107 ? 4.228 1.150 -15.319 1.00 95.12 107 THR A C 1
ATOM 863 O O . THR A 1 107 ? 4.761 1.303 -16.420 1.00 95.12 107 THR A O 1
ATOM 866 N N . PHE A 1 108 ? 4.904 0.718 -14.251 1.00 94.38 108 PHE A N 1
ATOM 867 C CA . PHE A 1 108 ? 6.315 0.354 -14.303 1.00 94.38 108 PHE A CA 1
ATOM 868 C C . PHE A 1 108 ? 6.550 -0.819 -15.259 1.00 94.38 108 PHE A C 1
ATOM 870 O O . PHE A 1 108 ? 7.412 -0.729 -16.131 1.00 94.38 108 PHE A O 1
ATOM 877 N N . MET A 1 109 ? 5.761 -1.889 -15.138 1.00 94.31 109 MET A N 1
ATOM 878 C CA . MET A 1 109 ? 5.888 -3.078 -15.979 1.00 94.31 109 MET A CA 1
ATOM 879 C C . MET A 1 109 ? 5.599 -2.773 -17.447 1.00 94.31 109 MET A C 1
ATOM 881 O O . MET A 1 109 ? 6.368 -3.193 -18.306 1.00 94.31 109 MET A O 1
ATOM 885 N N . ALA A 1 110 ? 4.579 -1.963 -17.745 1.00 94.75 110 ALA A N 1
ATOM 886 C CA . ALA A 1 110 ? 4.300 -1.535 -19.115 1.00 94.75 110 ALA A CA 1
ATOM 887 C C . ALA A 1 110 ? 5.495 -0.796 -19.748 1.00 94.75 110 ALA A C 1
ATOM 889 O O . ALA A 1 110 ? 5.858 -1.061 -20.896 1.00 94.75 110 ALA A O 1
ATOM 890 N N . ALA A 1 111 ? 6.142 0.104 -19.000 1.00 93.38 111 ALA A N 1
ATOM 891 C CA . ALA A 1 111 ? 7.340 0.798 -19.469 1.00 93.38 111 ALA A CA 1
ATOM 892 C C . ALA A 1 111 ? 8.546 -0.150 -19.594 1.00 93.38 111 ALA A C 1
ATOM 894 O O . ALA A 1 111 ? 9.264 -0.110 -20.595 1.00 93.38 111 ALA A O 1
ATOM 895 N N . PHE A 1 112 ? 8.756 -1.023 -18.608 1.00 93.69 112 PHE A N 1
ATOM 896 C CA . PHE A 1 112 ? 9.845 -1.997 -18.599 1.00 93.69 112 PHE A CA 1
ATOM 897 C C . PHE A 1 112 ? 9.757 -2.959 -19.786 1.00 93.69 112 PHE A C 1
ATOM 899 O O . P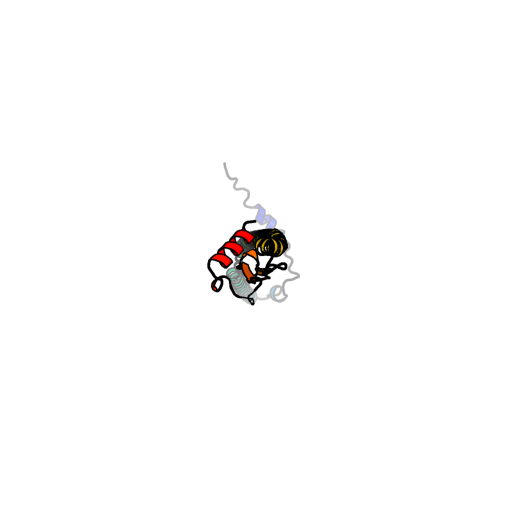HE A 1 112 ? 10.747 -3.155 -20.488 1.00 93.69 112 PHE A O 1
ATOM 906 N N . GLU A 1 113 ? 8.581 -3.528 -20.047 1.00 93.25 113 GLU A N 1
ATOM 907 C CA . GLU A 1 113 ? 8.347 -4.435 -21.171 1.00 93.25 113 GLU A CA 1
ATOM 908 C C . GLU A 1 113 ? 8.553 -3.733 -22.512 1.00 93.25 113 GLU A C 1
ATOM 910 O O . GLU A 1 113 ? 9.172 -4.299 -23.416 1.00 93.25 113 GLU A O 1
ATOM 915 N N . HIS A 1 114 ? 8.104 -2.479 -22.629 1.00 93.94 114 HIS A N 1
ATOM 916 C CA . HIS A 1 114 ? 8.328 -1.679 -23.828 1.00 93.94 114 HIS A CA 1
ATOM 917 C C . HIS A 1 114 ? 9.824 -1.476 -24.109 1.00 93.94 114 HIS A C 1
ATOM 919 O O . HIS A 1 114 ? 10.286 -1.727 -25.223 1.00 93.94 114 HIS A O 1
ATOM 925 N N . ILE A 1 115 ? 10.595 -1.083 -23.089 1.00 92.81 115 ILE A N 1
ATOM 926 C CA . ILE A 1 115 ? 12.044 -0.871 -23.208 1.00 92.81 115 ILE A CA 1
ATOM 927 C C . ILE A 1 115 ? 12.761 -2.200 -23.477 1.00 92.81 115 ILE A C 1
ATOM 929 O O . ILE A 1 115 ? 13.583 -2.288 -24.387 1.00 92.81 115 ILE A O 1
ATOM 933 N N . SER A 1 116 ? 12.429 -3.253 -22.729 1.00 92.19 116 SER A N 1
ATOM 934 C CA . SER A 1 116 ? 13.032 -4.584 -22.868 1.00 92.19 116 SER A CA 1
ATOM 935 C C . SER A 1 116 ? 12.789 -5.185 -24.259 1.00 92.19 116 SER A C 1
ATOM 937 O O . SER A 1 116 ? 13.689 -5.784 -24.847 1.00 92.19 116 SER A O 1
ATOM 939 N N . GLY A 1 117 ? 11.609 -4.954 -24.843 1.00 92.00 117 GLY A N 1
ATOM 940 C CA . GLY A 1 117 ? 11.296 -5.368 -26.211 1.00 92.00 117 GLY A CA 1
ATOM 941 C C . GLY A 1 117 ? 12.060 -4.594 -27.295 1.00 92.00 117 GLY A C 1
ATOM 942 O O . GLY 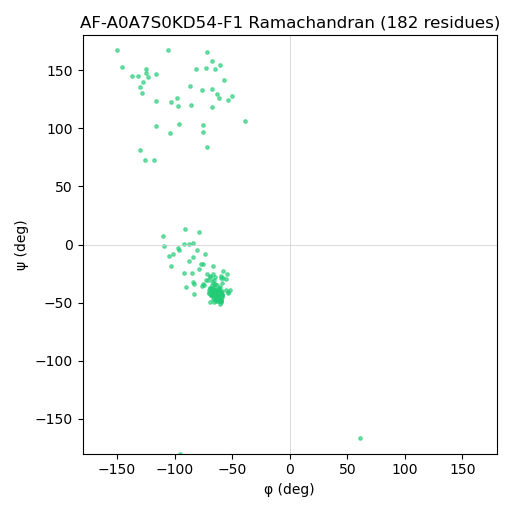A 1 117 ? 12.295 -5.132 -28.379 1.00 92.00 117 GLY A O 1
ATOM 943 N N . ALA A 1 118 ? 12.467 -3.351 -27.023 1.00 92.75 118 ALA A N 1
ATOM 944 C CA . ALA A 1 118 ? 13.182 -2.505 -27.979 1.00 92.75 118 ALA A CA 1
ATOM 945 C C . ALA A 1 118 ? 14.712 -2.656 -27.900 1.00 92.75 118 ALA A C 1
ATOM 947 O O . ALA A 1 118 ? 15.389 -2.647 -28.932 1.00 92.75 118 ALA A O 1
ATOM 948 N N . ILE A 1 119 ? 15.261 -2.834 -26.695 1.00 93.50 119 ILE A N 1
ATOM 949 C CA . ILE A 1 119 ? 16.698 -2.688 -26.424 1.00 93.50 119 ILE A CA 1
ATOM 950 C C . ILE A 1 119 ? 17.579 -3.671 -27.203 1.00 93.50 119 ILE A C 1
ATOM 952 O O . ILE A 1 119 ? 18.629 -3.289 -27.720 1.00 93.50 119 ILE A O 1
ATOM 956 N N . ASP A 1 120 ? 17.149 -4.929 -27.349 1.00 91.81 120 ASP A N 1
ATOM 957 C CA . ASP A 1 120 ? 17.906 -5.942 -28.095 1.00 91.81 120 ASP A CA 1
ATOM 958 C C . ASP A 1 120 ? 17.994 -5.583 -29.582 1.00 91.81 120 ASP A C 1
ATOM 960 O O . ASP A 1 120 ? 19.046 -5.718 -30.208 1.00 91.81 120 ASP A O 1
ATOM 964 N N . ARG A 1 121 ? 16.900 -5.061 -30.145 1.00 92.38 121 ARG A N 1
ATOM 965 C CA . ARG A 1 121 ? 16.856 -4.630 -31.541 1.00 92.38 121 ARG A CA 1
ATOM 966 C C . ARG A 1 121 ? 17.776 -3.434 -31.776 1.00 92.38 121 ARG A C 1
ATOM 968 O O . ARG A 1 121 ? 18.585 -3.484 -32.700 1.00 92.38 121 ARG A O 1
ATOM 975 N N . VAL A 1 122 ? 17.678 -2.395 -30.947 1.00 92.94 122 VAL A N 1
ATOM 976 C CA . VAL A 1 122 ? 18.520 -1.194 -31.072 1.00 92.94 122 VAL A CA 1
ATOM 977 C C . VAL A 1 122 ? 19.995 -1.563 -30.920 1.00 92.94 122 VAL A C 1
ATOM 979 O O . VAL A 1 122 ? 20.828 -1.172 -31.740 1.00 92.94 122 VAL A O 1
ATOM 982 N N . TYR A 1 123 ? 20.332 -2.392 -29.929 1.00 92.62 123 TYR A N 1
ATOM 983 C CA . TYR A 1 123 ? 21.705 -2.844 -29.723 1.00 92.62 123 TYR A CA 1
ATOM 984 C C . TYR A 1 123 ? 22.234 -3.665 -30.907 1.00 92.62 123 TYR A C 1
ATOM 986 O O . TYR A 1 123 ? 23.376 -3.462 -31.334 1.00 92.62 123 TYR A O 1
ATOM 994 N N . LYS A 1 124 ? 21.415 -4.553 -31.489 1.00 92.44 124 LYS A N 1
ATOM 995 C CA . LYS A 1 124 ? 21.758 -5.295 -32.714 1.00 92.44 124 LYS A CA 1
ATOM 996 C C . LYS A 1 124 ? 22.025 -4.364 -33.883 1.00 92.44 124 LYS A C 1
ATOM 998 O O . LYS A 1 124 ? 23.056 -4.510 -34.532 1.00 92.44 124 LYS A O 1
ATOM 1003 N N . GLU A 1 125 ? 21.141 -3.403 -34.137 1.00 91.00 125 GLU A N 1
ATOM 1004 C CA . GLU A 1 125 ? 21.300 -2.439 -35.229 1.00 91.00 125 GLU A CA 1
ATOM 1005 C C . GLU A 1 125 ? 22.607 -1.641 -35.066 1.00 91.00 125 GLU A C 1
ATOM 1007 O O . GLU A 1 125 ? 23.404 -1.574 -36.003 1.00 91.00 125 GLU A O 1
ATOM 1012 N N . LEU A 1 126 ? 22.899 -1.157 -33.853 1.00 90.69 126 LEU A N 1
ATOM 1013 C CA . LEU A 1 126 ? 24.112 -0.394 -33.536 1.00 90.69 126 LEU A CA 1
ATOM 1014 C C . LEU A 1 126 ? 25.416 -1.203 -33.621 1.00 90.69 126 LEU A C 1
ATOM 1016 O O . LEU A 1 126 ? 26.474 -0.644 -33.911 1.00 90.69 126 LEU A O 1
ATOM 1020 N N . THR A 1 127 ? 25.370 -2.504 -33.332 1.00 90.00 127 THR A N 1
ATOM 1021 C CA . THR A 1 127 ? 26.560 -3.375 -33.303 1.00 90.00 127 THR A CA 1
ATOM 1022 C C . THR A 1 127 ? 26.719 -4.237 -34.556 1.00 90.00 127 THR A C 1
ATOM 1024 O O . THR A 1 127 ? 27.756 -4.885 -34.732 1.00 90.00 127 THR A O 1
ATOM 1027 N N . SER A 1 128 ? 25.722 -4.239 -35.442 1.00 89.38 128 SER A N 1
ATOM 1028 C CA . SER A 1 128 ? 25.782 -4.919 -36.731 1.00 89.38 128 SER A CA 1
ATOM 1029 C C . SER A 1 128 ? 26.800 -4.251 -37.660 1.00 89.38 128 SER A C 1
ATOM 1031 O O . SER A 1 128 ? 26.886 -3.031 -37.787 1.00 89.38 128 SER A O 1
ATOM 1033 N N . SER A 1 129 ? 27.633 -5.062 -38.308 1.00 88.12 129 SER A N 1
ATOM 1034 C CA . SER A 1 129 ? 28.666 -4.590 -39.235 1.00 88.12 129 SER A CA 1
ATOM 1035 C C . SER A 1 129 ? 28.923 -5.633 -40.320 1.00 88.12 129 SER A C 1
ATOM 1037 O O . SER A 1 129 ? 28.535 -6.792 -40.183 1.00 88.12 129 SER A O 1
ATOM 1039 N N . ARG A 1 130 ? 29.645 -5.262 -41.387 1.00 86.44 130 ARG A N 1
ATOM 1040 C CA . ARG A 1 130 ? 30.041 -6.190 -42.468 1.00 86.44 130 ARG A CA 1
ATOM 1041 C C . ARG A 1 130 ? 30.796 -7.420 -41.950 1.00 86.44 130 ARG A C 1
ATOM 1043 O O . ARG A 1 130 ? 30.711 -8.479 -42.555 1.00 86.44 130 ARG A O 1
ATOM 1050 N N . ILE A 1 131 ? 31.527 -7.267 -40.843 1.00 84.38 131 ILE A N 1
ATOM 1051 C CA . ILE A 1 131 ? 32.304 -8.338 -40.196 1.00 84.38 131 ILE A CA 1
ATOM 1052 C C . ILE A 1 131 ? 31.423 -9.179 -39.253 1.00 84.38 131 ILE A C 1
ATOM 1054 O O . ILE A 1 131 ? 31.634 -10.382 -39.118 1.00 84.38 131 ILE A O 1
ATOM 1058 N N . HIS A 1 132 ? 30.409 -8.568 -38.632 1.00 84.75 132 HIS A N 1
ATOM 1059 C CA . HIS A 1 132 ? 29.495 -9.212 -37.683 1.00 84.75 132 HIS A CA 1
ATOM 1060 C C . HIS A 1 132 ? 28.033 -8.907 -38.056 1.00 84.75 132 HIS A C 1
ATOM 1062 O O . HIS A 1 132 ? 27.427 -8.007 -37.471 1.00 84.75 132 HIS A O 1
ATOM 1068 N N . PRO A 1 133 ? 27.448 -9.642 -39.023 1.00 84.69 133 PRO A N 1
ATOM 1069 C CA . PRO A 1 133 ? 26.112 -9.340 -39.548 1.00 84.69 133 PRO A CA 1
ATOM 1070 C C . PRO A 1 133 ? 24.984 -9.546 -38.531 1.00 84.69 133 PRO A C 1
ATOM 1072 O O . PRO A 1 133 ? 23.933 -8.931 -38.647 1.00 84.69 133 PRO A O 1
ATOM 1075 N N . MET A 1 134 ? 25.198 -10.418 -37.543 1.00 84.38 134 MET A N 1
ATOM 1076 C CA . MET A 1 134 ? 24.218 -10.733 -36.496 1.00 84.38 134 MET A CA 1
ATOM 1077 C C . MET A 1 134 ? 24.244 -9.742 -35.317 1.00 84.38 134 MET A C 1
ATOM 1079 O O . MET A 1 134 ? 23.344 -9.794 -34.484 1.00 84.38 134 MET A O 1
ATOM 1083 N N . GLY A 1 135 ? 25.250 -8.857 -35.239 1.00 89.81 135 GLY A N 1
ATOM 1084 C CA . GLY A 1 135 ? 25.433 -7.938 -34.109 1.00 89.81 135 GLY A CA 1
ATOM 1085 C C . GLY A 1 135 ? 25.640 -8.648 -32.762 1.00 89.81 135 GLY A C 1
ATOM 1086 O O . GLY A 1 135 ? 25.939 -9.842 -32.704 1.00 89.81 135 GLY A O 1
ATOM 1087 N N . GLY A 1 136 ? 25.533 -7.884 -31.677 1.00 91.12 136 GLY A N 1
ATOM 1088 C CA . GLY A 1 136 ? 25.452 -8.388 -30.306 1.00 91.12 136 GLY A CA 1
ATOM 1089 C C . GLY A 1 136 ? 24.005 -8.522 -29.825 1.00 91.12 136 GLY A C 1
ATOM 1090 O O . GLY A 1 136 ? 23.078 -8.201 -30.554 1.00 91.12 136 GLY A O 1
ATOM 1091 N N . THR A 1 137 ? 23.801 -8.971 -28.589 1.00 90.69 137 THR A N 1
ATOM 1092 C CA . THR A 1 137 ? 22.468 -9.055 -27.958 1.00 90.69 137 THR A CA 1
ATOM 1093 C C . THR A 1 137 ? 22.448 -8.299 -26.642 1.00 90.69 137 THR A C 1
ATOM 1095 O O . THR A 1 137 ? 23.457 -8.304 -25.935 1.00 90.69 137 THR A O 1
ATOM 1098 N N . ALA A 1 138 ? 21.317 -7.713 -26.273 1.00 91.06 138 ALA A N 1
ATOM 1099 C CA . ALA A 1 138 ? 21.170 -6.994 -25.011 1.00 91.06 138 ALA A CA 1
ATOM 1100 C C . ALA A 1 138 ? 19.898 -7.420 -24.276 1.00 91.06 138 ALA A C 1
ATOM 1102 O O . ALA A 1 138 ? 18.884 -7.708 -24.901 1.00 91.06 138 ALA A O 1
ATOM 1103 N N . TYR A 1 139 ? 19.964 -7.463 -22.947 1.00 90.19 139 TYR A N 1
ATOM 1104 C CA . TYR A 1 139 ? 18.869 -7.910 -22.091 1.00 90.19 139 TYR A CA 1
ATOM 1105 C C . TYR A 1 139 ? 18.721 -6.992 -20.884 1.00 90.19 139 TYR A C 1
ATOM 1107 O O . TYR A 1 139 ? 19.710 -6.516 -20.315 1.00 90.19 139 TYR A O 1
ATOM 1115 N N . LEU A 1 140 ? 17.472 -6.803 -20.473 1.00 91.06 140 LEU A N 1
ATOM 1116 C CA . LEU A 1 140 ? 17.090 -6.076 -19.276 1.00 91.06 140 LEU A CA 1
ATOM 1117 C C . LEU A 1 140 ? 16.412 -7.060 -18.317 1.00 91.06 140 LEU A C 1
ATOM 1119 O O . LEU A 1 140 ? 15.454 -7.725 -18.702 1.00 91.06 140 LEU A O 1
ATOM 1123 N N . ASN A 1 141 ? 16.922 -7.177 -17.093 1.00 89.94 141 ASN A N 1
ATOM 1124 C CA . ASN A 1 141 ? 16.403 -8.098 -16.080 1.00 89.94 141 ASN A CA 1
ATOM 1125 C C . ASN A 1 141 ? 16.014 -7.342 -14.808 1.00 89.94 141 ASN A C 1
ATOM 1127 O O . ASN A 1 141 ? 16.699 -6.399 -14.411 1.00 89.94 141 ASN A O 1
ATOM 1131 N N . LEU A 1 142 ? 14.947 -7.794 -14.155 1.00 92.06 142 LEU A N 1
ATOM 1132 C CA . LEU A 1 142 ? 14.531 -7.312 -12.839 1.00 92.06 142 LEU A CA 1
ATOM 1133 C C . LEU A 1 142 ? 15.255 -8.108 -11.754 1.00 92.06 142 LEU A C 1
ATOM 1135 O O . LEU A 1 142 ? 15.382 -9.328 -11.869 1.00 92.06 142 LEU A O 1
ATOM 1139 N N . GLU A 1 143 ? 15.747 -7.426 -10.720 1.00 89.88 143 GLU A N 1
ATOM 1140 C CA . GLU A 1 143 ? 16.349 -8.104 -9.567 1.00 89.88 143 GLU A CA 1
ATOM 1141 C C . GLU A 1 143 ? 15.290 -8.755 -8.672 1.00 89.88 143 GLU A C 1
ATOM 1143 O O . GLU A 1 143 ? 15.522 -9.853 -8.167 1.00 89.88 143 GLU A O 1
ATOM 1148 N N . ASP A 1 144 ? 14.120 -8.125 -8.540 1.00 87.25 144 ASP A N 1
ATOM 1149 C CA . ASP A 1 144 ? 12.946 -8.707 -7.896 1.00 87.25 144 ASP A CA 1
ATOM 1150 C C . ASP A 1 144 ? 11.712 -8.586 -8.800 1.00 87.25 144 ASP A C 1
ATOM 1152 O O . ASP A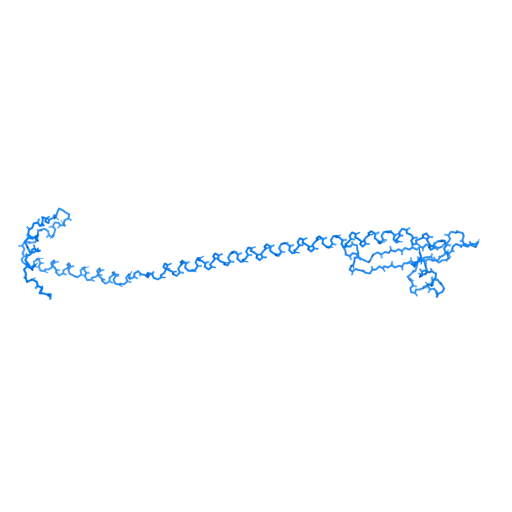 1 144 ? 11.386 -7.519 -9.317 1.00 87.25 144 ASP A O 1
ATOM 1156 N N . THR A 1 145 ? 11.015 -9.705 -8.980 1.00 82.81 145 THR A N 1
ATOM 1157 C CA . THR A 1 145 ? 9.764 -9.789 -9.746 1.00 82.81 145 THR A CA 1
ATOM 1158 C C . THR A 1 145 ? 8.515 -9.504 -8.912 1.00 82.81 145 THR A C 1
ATOM 1160 O O . THR A 1 145 ? 7.453 -9.331 -9.493 1.00 82.81 145 THR A O 1
ATOM 1163 N N . GLN A 1 146 ? 8.609 -9.506 -7.576 1.00 82.94 146 GLN A N 1
ATOM 1164 C CA . GLN A 1 146 ? 7.476 -9.227 -6.685 1.00 82.94 146 GLN A CA 1
ATOM 1165 C C . GLN 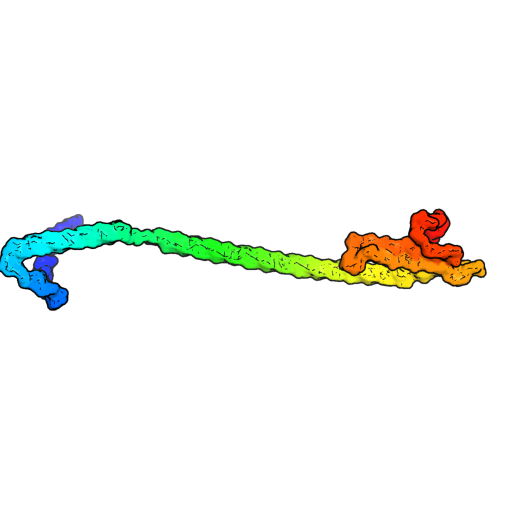A 1 146 ? 7.267 -7.722 -6.490 1.00 82.94 146 GLN A C 1
ATOM 1167 O O . GLN A 1 146 ? 6.139 -7.252 -6.544 1.00 82.94 146 GLN A O 1
ATOM 1172 N N . GLU A 1 147 ? 8.349 -6.959 -6.306 1.00 84.69 147 GLU A N 1
ATOM 1173 C CA . GLU A 1 147 ? 8.305 -5.495 -6.218 1.00 84.69 147 GLU A CA 1
ATOM 1174 C C . GLU A 1 147 ? 9.264 -4.848 -7.232 1.00 84.69 147 GLU A C 1
ATOM 1176 O O . GLU A 1 147 ? 10.316 -4.305 -6.872 1.00 84.69 147 GLU A O 1
ATOM 1181 N N . PRO A 1 148 ? 8.922 -4.874 -8.531 1.00 87.38 148 PRO A N 1
ATOM 1182 C CA . PRO A 1 148 ? 9.839 -4.453 -9.590 1.00 87.38 148 PRO A CA 1
ATOM 1183 C C . PRO A 1 148 ? 10.198 -2.959 -9.515 1.00 87.38 148 PRO A C 1
ATOM 1185 O O . PRO A 1 148 ? 11.303 -2.566 -9.868 1.00 87.38 148 PRO A O 1
ATOM 1188 N N . TYR A 1 149 ? 9.306 -2.131 -8.967 1.00 85.12 149 TYR A N 1
ATOM 1189 C CA . TYR A 1 149 ? 9.518 -0.696 -8.744 1.00 85.12 149 TYR A CA 1
ATOM 1190 C C . TYR A 1 149 ? 10.446 -0.367 -7.558 1.00 85.12 149 TYR A C 1
ATOM 1192 O O . TYR A 1 149 ? 10.869 0.780 -7.424 1.00 85.12 149 TYR A O 1
ATOM 1200 N N . ASN A 1 150 ? 10.692 -1.321 -6.653 1.00 87.50 150 ASN A N 1
ATOM 1201 C CA . ASN A 1 150 ? 11.495 -1.132 -5.436 1.00 87.50 150 ASN A CA 1
ATOM 1202 C C . ASN A 1 150 ? 12.887 -1.771 -5.562 1.00 87.50 150 ASN A C 1
ATOM 1204 O O . ASN A 1 150 ? 13.756 -1.569 -4.716 1.00 87.50 150 ASN A O 1
ATOM 1208 N N . SER A 1 151 ? 13.093 -2.559 -6.617 1.00 85.94 151 SER A N 1
ATOM 1209 C CA . SER A 1 151 ? 14.327 -3.287 -6.878 1.00 85.94 151 SER A CA 1
ATOM 1210 C C . SER A 1 151 ? 15.135 -2.657 -8.013 1.00 85.94 151 SER A C 1
ATOM 1212 O O . SER A 1 151 ? 14.674 -1.768 -8.734 1.00 85.94 151 SER A O 1
ATOM 1214 N N . GLY A 1 152 ? 16.389 -3.089 -8.144 1.00 88.88 152 GLY A N 1
ATOM 1215 C CA . GLY A 1 152 ? 17.253 -2.665 -9.234 1.00 88.88 152 GLY A CA 1
ATOM 1216 C C . GLY A 1 152 ? 16.855 -3.293 -10.571 1.00 88.88 152 GLY A C 1
ATOM 1217 O O . GLY A 1 152 ? 16.347 -4.413 -10.644 1.00 88.88 152 GLY A O 1
ATOM 1218 N N . VAL A 1 153 ? 17.164 -2.581 -11.656 1.00 91.00 153 VAL A N 1
ATOM 1219 C CA . VAL A 1 153 ? 17.124 -3.120 -13.020 1.00 91.00 153 VAL A CA 1
ATOM 1220 C C . VAL A 1 153 ? 18.550 -3.416 -13.469 1.00 91.00 153 VAL A C 1
ATOM 1222 O O . VAL A 1 153 ? 19.401 -2.524 -13.502 1.00 91.00 153 VAL A O 1
ATOM 1225 N N . ARG A 1 154 ? 18.821 -4.666 -13.851 1.00 89.38 154 ARG A N 1
ATOM 1226 C CA . ARG A 1 154 ? 20.127 -5.090 -14.355 1.00 89.38 154 ARG A CA 1
ATOM 1227 C C . ARG A 1 154 ? 20.144 -5.091 -15.874 1.00 89.38 154 ARG A C 1
ATOM 1229 O O . ARG A 1 154 ? 19.430 -5.855 -16.521 1.00 89.38 154 ARG A O 1
ATOM 1236 N N . PHE A 1 155 ? 21.025 -4.271 -16.432 1.00 89.50 155 PHE A N 1
ATOM 1237 C CA . PHE A 1 155 ? 21.284 -4.228 -17.862 1.00 89.50 155 PHE A CA 1
ATOM 1238 C C . PHE A 1 155 ? 22.528 -5.048 -18.217 1.00 89.50 155 PHE A C 1
ATOM 1240 O O . PHE A 1 155 ? 23.611 -4.841 -17.661 1.00 89.50 155 PHE A O 1
ATOM 1247 N N . SER A 1 156 ? 22.377 -5.981 -19.155 1.00 88.69 156 SER A N 1
ATOM 1248 C CA . SER A 1 156 ? 23.451 -6.864 -19.606 1.00 88.69 156 SER A CA 1
ATOM 1249 C C . SER A 1 156 ? 23.540 -6.862 -21.127 1.00 88.69 156 SER A C 1
ATOM 1251 O O . SER A 1 156 ? 22.533 -6.978 -21.821 1.00 88.69 156 SER A O 1
ATOM 1253 N N . ALA A 1 157 ? 24.760 -6.781 -21.654 1.00 88.75 157 ALA A N 1
ATOM 1254 C CA . ALA A 1 157 ? 25.018 -6.782 -23.088 1.00 88.75 157 ALA A CA 1
ATOM 1255 C C . ALA A 1 157 ? 26.056 -7.850 -23.449 1.00 88.75 157 ALA A C 1
ATOM 1257 O O . ALA A 1 157 ? 27.047 -8.052 -22.747 1.00 88.75 157 ALA A O 1
ATOM 1258 N N . MET A 1 158 ? 25.831 -8.530 -24.568 1.00 89.88 158 MET A N 1
ATOM 1259 C CA . MET A 1 158 ? 26.716 -9.535 -25.141 1.00 89.88 158 MET A CA 1
ATOM 1260 C C . MET A 1 158 ? 27.206 -9.031 -26.504 1.00 89.88 158 MET A C 1
ATOM 1262 O O . MET A 1 158 ? 26.462 -9.092 -27.485 1.00 89.88 158 MET A O 1
ATOM 1266 N N . PRO A 1 159 ? 28.447 -8.523 -26.587 1.00 86.06 159 PRO A N 1
ATOM 1267 C CA . PRO A 1 159 ? 29.054 -8.145 -27.857 1.00 86.06 159 PRO A CA 1
ATOM 1268 C C . PRO A 1 159 ? 29.175 -9.350 -28.808 1.00 86.06 159 PRO A C 1
ATOM 1270 O O . PRO A 1 159 ? 29.347 -10.475 -28.335 1.00 86.06 159 PRO A O 1
ATOM 1273 N N . PRO A 1 160 ? 29.202 -9.141 -30.138 1.00 82.94 160 PRO A N 1
ATOM 1274 C CA . PRO A 1 160 ? 29.185 -10.213 -31.148 1.00 82.94 160 PRO A CA 1
ATOM 1275 C C . PRO A 1 160 ? 30.289 -11.274 -30.999 1.00 82.94 160 PRO A C 1
ATOM 1277 O O . PRO A 1 160 ? 30.147 -12.399 -31.469 1.00 82.94 160 PRO A O 1
ATOM 1280 N N . THR A 1 161 ? 31.414 -10.925 -30.375 1.00 80.19 161 THR A N 1
ATOM 1281 C CA . THR A 1 161 ? 32.599 -11.787 -30.249 1.00 80.19 161 THR A CA 1
ATOM 1282 C C . THR A 1 161 ? 32.836 -12.308 -28.832 1.00 80.19 161 THR A C 1
ATOM 1284 O O . THR A 1 161 ? 33.793 -13.054 -28.611 1.00 80.19 161 THR A O 1
ATOM 1287 N N . LYS A 1 162 ? 32.004 -11.930 -27.852 1.00 80.25 162 LYS A N 1
ATOM 1288 C CA . LYS A 1 162 ? 32.227 -12.222 -26.427 1.00 80.25 162 LYS A CA 1
ATOM 1289 C C . LYS A 1 162 ? 31.037 -12.945 -25.803 1.00 80.25 162 LYS A C 1
ATOM 1291 O O . LYS A 1 162 ? 29.897 -12.774 -26.204 1.00 80.25 162 LYS A O 1
ATOM 1296 N N . ARG A 1 163 ? 31.323 -13.762 -24.784 1.00 79.81 163 ARG A N 1
ATOM 1297 C CA . ARG A 1 163 ? 30.295 -14.400 -23.943 1.00 79.81 163 ARG A CA 1
ATOM 1298 C C . ARG A 1 163 ? 29.624 -13.368 -23.031 1.00 79.81 163 ARG A C 1
ATOM 1300 O O . ARG A 1 163 ? 30.166 -12.282 -22.835 1.00 79.81 163 ARG A O 1
ATOM 1307 N N . PHE A 1 164 ? 28.491 -13.758 -22.444 1.00 79.06 164 PHE A N 1
ATOM 1308 C CA . PHE A 1 164 ? 27.761 -12.976 -21.444 1.00 79.06 164 PHE A CA 1
ATOM 1309 C C . PHE A 1 164 ? 28.697 -12.501 -20.328 1.00 79.06 164 PHE A C 1
ATOM 1311 O O . PHE A 1 164 ? 29.433 -13.309 -19.753 1.00 79.06 164 PHE A O 1
ATOM 1318 N N . ARG A 1 165 ? 28.673 -11.198 -20.047 1.00 76.06 165 ARG A N 1
ATOM 1319 C CA . ARG A 1 165 ? 29.408 -10.563 -18.953 1.00 76.06 165 ARG A CA 1
ATOM 1320 C C . ARG A 1 165 ? 28.598 -9.406 -18.394 1.00 76.06 165 ARG A C 1
ATOM 1322 O O . ARG A 1 165 ? 27.828 -8.780 -19.121 1.00 76.06 165 ARG A O 1
ATOM 1329 N N . ASP A 1 166 ? 28.834 -9.110 -17.124 1.00 78.06 166 ASP A N 1
ATOM 1330 C CA . ASP A 1 166 ? 28.287 -7.913 -16.497 1.00 78.06 166 ASP A CA 1
ATOM 1331 C C . ASP A 1 166 ? 28.874 -6.651 -17.134 1.00 78.06 166 ASP A C 1
ATOM 1333 O O . ASP A 1 166 ? 30.017 -6.644 -17.608 1.00 78.06 166 ASP A O 1
ATOM 1337 N N . MET A 1 167 ? 28.090 -5.570 -17.111 1.00 81.31 167 MET A N 1
ATOM 1338 C CA . MET A 1 167 ? 28.449 -4.295 -17.735 1.00 81.31 167 MET A CA 1
ATOM 1339 C C . MET A 1 167 ? 29.831 -3.807 -17.285 1.00 81.31 167 MET A C 1
ATOM 1341 O O . MET A 1 167 ? 30.619 -3.349 -18.109 1.00 81.31 167 MET A O 1
ATOM 1345 N N . ASP A 1 168 ? 30.181 -3.978 -16.008 1.00 83.75 168 ASP A N 1
ATOM 1346 C CA . ASP A 1 168 ? 31.460 -3.537 -15.441 1.00 83.75 168 ASP A CA 1
ATOM 1347 C C . ASP A 1 168 ? 32.689 -4.160 -16.107 1.00 83.75 168 ASP A C 1
ATOM 1349 O O . ASP A 1 168 ? 33.743 -3.519 -16.166 1.00 83.75 168 ASP A O 1
ATOM 1353 N N . GLN A 1 169 ? 32.541 -5.358 -16.672 1.00 82.06 169 GLN A N 1
ATOM 1354 C CA . GLN A 1 169 ? 33.611 -6.132 -17.302 1.00 82.06 169 GLN A CA 1
ATOM 1355 C C . GLN A 1 16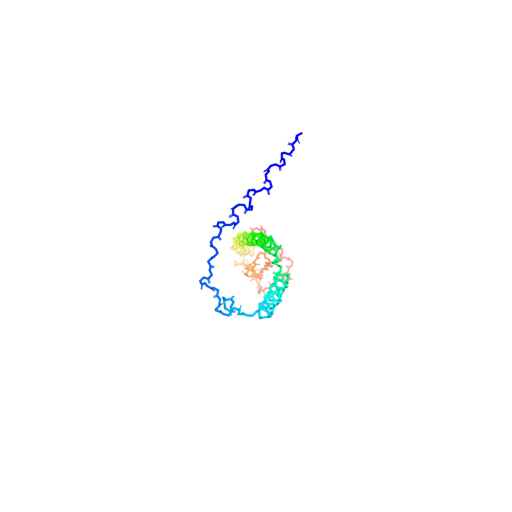9 ? 33.745 -5.875 -18.812 1.00 82.06 169 GLN A C 1
ATOM 1357 O O . GLN A 1 169 ? 34.590 -6.494 -19.471 1.00 82.06 169 GLN A O 1
ATOM 1362 N N . LEU A 1 170 ? 32.915 -4.993 -19.376 1.00 83.81 170 LEU A N 1
ATOM 1363 C CA . LEU A 1 170 ? 33.010 -4.565 -20.769 1.00 83.81 170 LEU A CA 1
ATOM 1364 C C . LEU A 1 170 ? 34.082 -3.479 -20.950 1.00 83.81 170 LEU A C 1
ATOM 1366 O O . LEU A 1 170 ? 34.375 -2.694 -20.044 1.00 83.81 170 LEU A O 1
ATOM 1370 N N . SER A 1 171 ? 34.683 -3.426 -22.140 1.00 87.69 171 SER A N 1
ATOM 1371 C CA . SER A 1 171 ? 35.615 -2.349 -22.497 1.00 87.69 171 SER A CA 1
ATOM 1372 C C . SER A 1 171 ? 34.886 -1.003 -22.618 1.00 87.69 171 SER A C 1
ATOM 1374 O O . SER A 1 171 ? 33.679 -0.966 -22.845 1.00 87.69 171 SER A O 1
ATOM 1376 N N . GLY A 1 172 ? 35.605 0.119 -22.495 1.00 89.00 172 GLY A N 1
ATOM 1377 C CA . GLY A 1 172 ? 34.995 1.458 -22.528 1.00 89.00 172 GLY A CA 1
ATOM 1378 C C . GLY A 1 172 ? 34.132 1.717 -23.769 1.00 89.00 172 GLY A C 1
ATOM 1379 O O . GLY A 1 172 ? 33.022 2.215 -23.633 1.00 89.00 172 GLY A O 1
ATOM 1380 N N . GLY A 1 173 ? 34.582 1.293 -24.957 1.00 88.69 173 GLY A N 1
ATOM 1381 C CA . GLY A 1 173 ? 33.795 1.429 -26.190 1.00 88.69 173 GLY A CA 1
ATOM 1382 C C . GLY A 1 173 ? 32.525 0.571 -26.200 1.00 88.69 173 GLY A C 1
ATOM 1383 O O . GLY A 1 173 ? 31.477 1.032 -26.640 1.00 88.69 173 GLY A O 1
ATOM 1384 N N . GLU A 1 174 ? 32.586 -0.649 -25.660 1.00 88.00 174 GLU A N 1
ATOM 1385 C CA . GLU A 1 174 ? 31.414 -1.528 -25.525 1.00 88.00 174 GLU A CA 1
ATOM 1386 C C . GLU A 1 174 ? 30.401 -0.954 -24.525 1.00 88.00 174 GLU A C 1
ATOM 1388 O O . GLU A 1 174 ? 29.203 -0.981 -24.797 1.00 88.00 174 GLU A O 1
ATOM 1393 N N . LYS A 1 175 ? 30.877 -0.370 -23.414 1.00 90.50 175 LYS A N 1
ATOM 1394 C CA . LYS A 1 175 ? 30.035 0.345 -22.443 1.00 90.50 175 LYS A CA 1
ATOM 1395 C C . LYS A 1 175 ? 29.340 1.545 -23.085 1.00 90.50 175 LYS A C 1
ATOM 1397 O O . LYS A 1 175 ? 28.145 1.725 -22.885 1.00 90.50 175 LYS A O 1
ATOM 1402 N N . THR A 1 176 ? 30.055 2.339 -23.887 1.00 91.62 176 THR A N 1
ATOM 1403 C CA . THR A 1 176 ? 29.461 3.481 -24.600 1.00 91.62 176 THR A CA 1
ATOM 1404 C C . THR A 1 176 ? 28.387 3.030 -25.584 1.00 91.62 176 THR A C 1
ATOM 1406 O O . THR A 1 176 ? 27.302 3.600 -25.588 1.00 91.62 176 THR A O 1
ATOM 1409 N N . MET A 1 177 ? 28.643 1.984 -26.374 1.00 89.56 177 MET A N 1
ATOM 1410 C CA . MET A 1 177 ? 27.645 1.447 -27.308 1.00 89.56 177 MET A CA 1
ATOM 1411 C C . MET A 1 177 ? 26.408 0.907 -26.588 1.00 89.56 177 MET A C 1
ATOM 1413 O O . MET A 1 177 ? 25.289 1.134 -27.038 1.00 89.56 177 MET A O 1
ATOM 1417 N N . ALA A 1 178 ? 26.594 0.230 -25.455 1.00 89.44 178 ALA A N 1
ATOM 1418 C CA . ALA A 1 178 ? 25.484 -0.264 -24.653 1.00 89.44 178 ALA A CA 1
ATOM 1419 C C . ALA A 1 178 ? 24.681 0.878 -24.002 1.00 89.44 178 ALA A C 1
ATOM 1421 O O . ALA A 1 178 ? 23.458 0.817 -23.975 1.00 89.44 178 ALA A O 1
ATOM 1422 N N . ALA A 1 179 ? 25.343 1.942 -23.538 1.00 90.38 179 ALA A N 1
ATOM 1423 C CA . ALA A 1 179 ? 24.670 3.131 -23.016 1.00 90.38 179 ALA A CA 1
ATOM 1424 C C . ALA A 1 179 ? 23.876 3.872 -24.103 1.00 90.38 179 ALA A C 1
ATOM 1426 O O . ALA A 1 179 ? 22.750 4.289 -23.856 1.00 90.38 179 ALA A O 1
ATOM 1427 N N . LEU A 1 180 ? 24.427 3.996 -25.316 1.00 91.00 180 LEU A N 1
ATOM 1428 C CA . LEU A 1 180 ? 23.710 4.578 -26.454 1.00 91.00 180 LEU A CA 1
ATOM 1429 C C . LEU A 1 180 ? 22.460 3.762 -26.800 1.00 91.00 180 LEU A C 1
ATOM 1431 O O . LEU A 1 180 ? 21.411 4.347 -27.030 1.00 91.00 180 LEU A O 1
ATOM 1435 N N . ALA A 1 181 ? 22.548 2.432 -26.763 1.00 90.50 181 ALA A N 1
ATOM 1436 C CA . ALA A 1 181 ? 21.402 1.557 -27.005 1.00 90.50 181 ALA A CA 1
ATOM 1437 C C . ALA A 1 181 ? 20.304 1.635 -25.931 1.00 90.50 181 ALA A C 1
ATOM 1439 O O . ALA A 1 181 ? 19.194 1.195 -26.185 1.00 90.50 181 ALA A O 1
ATOM 1440 N N . LEU A 1 182 ? 20.606 2.144 -24.733 1.00 89.19 182 LEU A N 1
ATOM 1441 C CA . LEU A 1 182 ? 19.606 2.370 -23.685 1.00 89.19 182 LEU A CA 1
ATOM 1442 C C . LEU A 1 182 ? 18.896 3.726 -23.848 1.00 89.19 182 LEU A C 1
ATOM 1444 O O . LEU A 1 182 ? 17.795 3.911 -23.341 1.00 89.19 182 LEU A O 1
ATOM 1448 N N . ILE A 1 183 ? 19.547 4.687 -24.511 1.00 89.19 183 ILE A N 1
ATOM 1449 C CA . ILE A 1 183 ? 19.018 6.040 -24.732 1.00 89.19 183 ILE A CA 1
ATOM 1450 C C . ILE A 1 183 ? 18.083 6.091 -25.949 1.00 89.19 183 ILE A C 1
ATOM 1452 O O . ILE A 1 183 ? 17.152 6.898 -25.958 1.00 89.19 183 ILE A O 1
ATOM 1456 N N . PHE A 1 184 ? 18.364 5.283 -26.973 1.00 84.00 184 PHE A N 1
ATOM 1457 C CA . PHE A 1 184 ? 17.658 5.254 -28.258 1.00 84.00 184 PHE A CA 1
ATOM 1458 C C . PHE A 1 184 ? 16.747 4.037 -28.382 1.00 84.00 184 PHE A C 1
ATOM 1460 O O . PHE A 1 184 ? 15.721 4.168 -29.085 1.00 84.00 184 PHE A O 1
#

Secondary structure (DSSP, 8-state):
----TTGGGHHHHHHTT-----TTS-HHHH---SHHHHHHHHHHHHHHHHHHHHHHHHT---THHHHHHHHHHHHHHHHHHHHHHHHHHHHHHHHHHHHHHHHHHHHHHHHHHHHHHHHHHHHHHHH--SS-TT--EEEEEES-SSSTTTSPEEEEEE-TTS--EEGGGS-HHHHHHHHHHHH-

Nearest PDB structures (foldseek):
  6yuf-assembly1_A  TM=7.329E-01  e=9.398E-09  Schizosaccharomyces pombe 972h-
  8ro8-assembly1_A  TM=9.142E-01  e=4.969E-07  Homo sapiens
  8ro9-assembly1_A  TM=7.224E-01  e=3.452E-08  Homo sapiens
  8ro6-assembly1_A  TM=9.055E-01  e=1.235E-06  Homo sapiens
  8roa-assembly2_C  TM=7.046E-01  e=4.088E-07  Homo sapiens